Protein AF-A0A838QDH4-F1 (afdb_monomer)

Solvent-accessible surface area (backbone atoms only — not comparable to full-atom values): 19275 Å² total; per-residue (Å²): 133,55,71,63,58,57,44,44,73,76,38,68,69,62,75,77,40,74,71,54,68,68,58,51,52,54,45,56,72,71,38,94,44,65,68,52,40,51,52,55,49,64,69,32,72,40,41,47,52,67,46,62,39,37,51,45,98,87,67,48,70,75,58,53,74,69,55,48,55,51,50,52,52,46,45,46,52,46,41,44,75,75,70,44,60,46,78,75,79,45,63,50,56,69,73,54,26,60,46,47,69,69,66,57,47,60,70,53,52,41,52,52,49,54,50,43,52,50,44,68,75,68,35,60,68,58,30,50,52,44,21,37,49,61,74,43,84,62,52,71,66,58,52,41,40,26,76,77,30,70,69,49,30,53,51,54,50,50,55,51,50,57,24,61,75,59,55,58,56,69,68,60,30,48,50,41,47,36,52,53,41,50,51,56,41,48,78,61,71,49,80,90,69,58,67,67,59,48,39,53,50,48,53,33,50,34,21,67,72,37,94,86,42,91,56,66,52,53,72,68,56,34,42,55,48,45,61,50,48,52,48,22,46,50,17,40,77,33,76,41,74,67,76,50,74,68,55,50,51,51,35,48,73,60,68,50,52,70,59,61,50,47,53,50,34,47,55,41,28,77,35,42,70,57,51,23,53,26,17,29,70,62,70,71,40,88,51,56,70,65,42,49,46,34,22,79,46,66,62,36,64,67,39,36,50,42,50,52,43,9,51,51,46,31,45,76,68,75,61,50,76,91,70,90,64,78,48,70,42,104,81,79,45,82,46,75,88,84,78,75,81,128

Radius of gyration: 32.55 Å; Cα contacts (8 Å, |Δi|>4): 314; chains: 1; bounding box: 87×43×91 Å

Sequence (342 aa):
MGLFDDLQGNYPWLADLGISPAWLQSTAAQANSAAEVLAEIRGTPGYQRRFGGL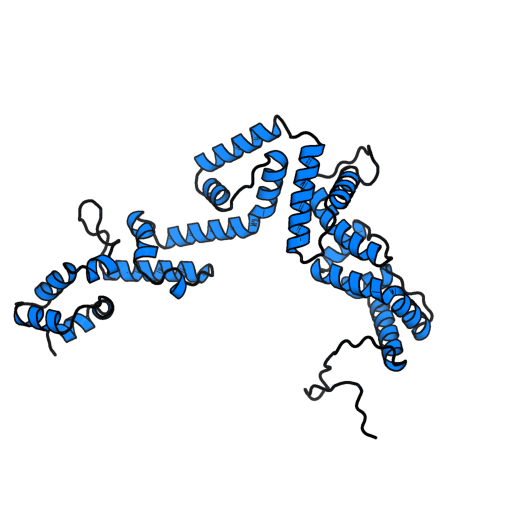KRNDGSLRMSEAQYIQTENSYRQNLRQFGYDVDKDFKTPDTLVDWFKSEVAPDEQRTRLEVLDGVKKSSQATRDIYYVYTGKELTIEELYGAKTNEVAAKRLYRQYRDSVAVPPDYQTWLTRATQVALGKVTESGADAIDPEYARSLMDQIHHGGTPGGSTRLSLIEMLSSFEFATIGAAAVNAGLGLPTKERLATIRAAGVDKAKMIDAYSQFGQNQKSFTAAVQRARGRTFDQKDFEDSQFLGDAEDTEALNSGLQYMEAAGKGQGSFRFDESQTGRFVQRGLTNR

Foldseek 3Di:
DALVVVVCVVPVCVVVLPDDPVVLVVQSVPDPHNVSSVVVVCVDPSVCQQCVLQAAPVRDGPDDPVVLVVQVVLQLVLCVVLPDPCCPPVVGVVSVSVCSRVVPGSVNSSVLSVLLVVLVVPCLVVQLLQCLQQVDGDDSVLVSCLVVPVVSVVVSVVSSVVSVVVGDDPLSSLLSLLVSLQVVCVVLVDDRDDSVVSSVLLCCLQQVNDNPHPDGDDSVRSSVVSLQVSLVVLLVVLVHHRDDPVLVVLLVVLVDDSNQSSVLSNVCSVCVVQQQVLLCVQPVDGDGPVLSCCVRRVVPPVSVVSSVSSQVSCVVVVNHDPDFDFDQPPVRDTDGPDDDDD

pLDDT: mean 76.76, std 13.5, range [35.31, 94.81]

Mean predicted aligned error: 16.05 Å

Secondary structure (DSSP, 8-state):
--HHHHHHHH-GGGGGG---HHHHHHHHHH-SSHHHHHHHHHHSHHHHHHTTTSB-TTS-BSS-HHHHHHHHHHHHHHHHHTT--HHHHS-SGGGTHHHHHTT--HHHHHHHHHHHHHHHHH-HHHHHHHHHHHS-PPPHHHHHHHHH-HHHHHHHHHHHHHHHHSPPPHHHHHHHHHHHHHHHHHHTT-----HHHHHHHHHHHHTTTSTT-S-PPPHHHHHHHHHHHHHHHHHHHTTPPPPPHHHHHHHHHTT--HHHHHHHHHHHHHHHHHHHHHHHHHHSS---HHHHHIIIII--HHHHHHHHHHHHHHHHTT--------EE-TTS-EE-TT----

Structure (mmCIF, N/CA/C/O backbone):
data_AF-A0A838QDH4-F1
#
_entry.id   AF-A0A838QDH4-F1
#
loop_
_atom_site.group_PDB
_atom_site.id
_atom_site.type_symbol
_atom_site.label_atom_id
_atom_site.label_alt_id
_atom_site.label_comp_id
_atom_site.label_asym_id
_atom_site.label_entity_id
_atom_site.label_seq_id
_atom_site.pdbx_PDB_ins_code
_atom_site.Cartn_x
_atom_site.Cartn_y
_atom_site.Cartn_z
_atom_site.occupancy
_atom_site.B_iso_or_equiv
_atom_site.auth_seq_id
_atom_site.auth_comp_id
_atom_site.auth_asym_id
_atom_site.auth_atom_id
_atom_site.pdbx_PDB_model_num
ATOM 1 N N . MET A 1 1 ? 10.023 -15.371 -53.618 1.00 52.56 1 MET A N 1
ATOM 2 C CA . MET A 1 1 ? 9.984 -14.586 -52.369 1.00 52.56 1 MET A CA 1
ATOM 3 C C . MET A 1 1 ? 10.942 -13.434 -52.541 1.00 52.56 1 MET A C 1
ATOM 5 O O . MET A 1 1 ? 12.063 -13.677 -52.976 1.00 52.56 1 MET A O 1
ATOM 9 N N . GLY A 1 2 ? 10.479 -12.202 -52.338 1.00 71.19 2 GLY A N 1
ATOM 10 C CA . GLY A 1 2 ? 11.358 -11.036 -52.416 1.00 71.19 2 GLY A CA 1
ATOM 11 C C . GLY A 1 2 ? 12.312 -10.992 -51.220 1.00 71.19 2 GLY A C 1
ATOM 12 O O . GLY A 1 2 ? 12.007 -11.548 -50.169 1.00 71.19 2 GLY A O 1
ATOM 13 N N . LEU A 1 3 ? 13.439 -10.288 -51.365 1.00 71.25 3 LEU A N 1
ATOM 14 C CA . LEU A 1 3 ? 14.398 -10.001 -50.281 1.00 71.25 3 LEU A CA 1
ATOM 15 C C . LEU A 1 3 ? 13.720 -9.467 -49.006 1.00 71.25 3 LEU A C 1
ATOM 17 O O . LEU A 1 3 ? 14.183 -9.718 -47.899 1.00 71.25 3 LEU A O 1
ATOM 21 N N . PHE A 1 4 ? 12.608 -8.746 -49.159 1.00 68.56 4 PHE A N 1
ATOM 22 C CA . PHE A 1 4 ? 11.849 -8.209 -48.037 1.00 68.56 4 PHE A CA 1
ATOM 23 C C . PHE A 1 4 ? 10.976 -9.245 -47.316 1.00 68.56 4 PHE A C 1
ATOM 25 O O . PHE A 1 4 ? 10.916 -9.212 -46.090 1.00 68.56 4 PHE A O 1
ATOM 32 N N . ASP A 1 5 ? 10.351 -10.179 -48.039 1.00 72.31 5 ASP A N 1
ATOM 33 C CA . ASP A 1 5 ? 9.527 -11.231 -47.422 1.00 72.31 5 ASP A CA 1
ATOM 34 C C . ASP A 1 5 ? 10.389 -12.125 -46.515 1.00 72.31 5 ASP A C 1
ATOM 36 O O . ASP A 1 5 ? 9.983 -12.497 -45.415 1.00 72.31 5 ASP A O 1
ATOM 40 N N . ASP A 1 6 ? 11.618 -12.413 -46.958 1.00 75.94 6 ASP A N 1
ATOM 41 C CA . ASP A 1 6 ? 12.609 -13.177 -46.194 1.00 75.94 6 ASP A CA 1
ATOM 42 C C . ASP A 1 6 ? 13.096 -12.401 -44.953 1.00 75.94 6 ASP A C 1
ATOM 44 O O . ASP A 1 6 ? 13.222 -12.950 -43.856 1.00 75.94 6 ASP A O 1
ATOM 48 N N . LEU A 1 7 ? 13.282 -11.081 -45.070 1.00 77.56 7 LEU A N 1
ATOM 49 C CA . LEU A 1 7 ? 13.608 -10.226 -43.926 1.00 77.56 7 LEU A CA 1
ATOM 50 C C . LEU A 1 7 ? 12.465 -10.145 -42.907 1.00 77.56 7 LEU A C 1
ATOM 52 O O . LEU A 1 7 ? 12.729 -10.222 -41.710 1.00 77.56 7 LEU A O 1
ATOM 56 N N . GLN A 1 8 ? 11.209 -10.024 -43.340 1.00 76.38 8 GLN A N 1
ATOM 57 C CA . GLN A 1 8 ? 10.062 -10.004 -42.425 1.00 76.38 8 GLN A CA 1
ATOM 58 C C . GLN A 1 8 ? 9.868 -11.341 -41.703 1.00 76.38 8 GLN A C 1
ATOM 60 O O . GLN A 1 8 ? 9.533 -11.343 -40.519 1.00 76.38 8 GLN A O 1
ATOM 65 N N . GLY A 1 9 ? 10.126 -12.464 -42.381 1.00 78.38 9 GLY A N 1
ATOM 66 C CA . GLY A 1 9 ? 10.091 -13.789 -41.760 1.00 78.38 9 GLY A CA 1
ATOM 67 C C . GLY A 1 9 ? 11.130 -13.954 -40.646 1.00 78.38 9 GLY A C 1
ATOM 68 O O . GLY A 1 9 ? 10.829 -14.529 -39.602 1.00 78.38 9 GLY A O 1
ATOM 69 N N . ASN A 1 10 ? 12.330 -13.400 -40.837 1.00 81.62 10 ASN A N 1
ATOM 70 C CA . ASN A 1 10 ? 13.429 -13.499 -39.871 1.00 81.62 10 ASN A CA 1
ATOM 71 C C . ASN A 1 10 ? 13.405 -12.403 -38.786 1.00 81.62 10 ASN A C 1
ATOM 73 O O . ASN A 1 10 ? 13.919 -12.609 -37.685 1.00 81.62 10 ASN A O 1
ATOM 77 N N . TYR A 1 11 ? 12.789 -11.250 -39.067 1.00 85.06 11 TYR A N 1
ATOM 78 C CA . TYR A 1 11 ? 12.743 -10.085 -38.177 1.00 85.06 11 TYR A CA 1
ATOM 79 C C . TYR A 1 11 ? 11.315 -9.517 -38.055 1.00 85.06 11 TYR A C 1
ATOM 81 O O . TYR A 1 11 ? 11.012 -8.459 -38.613 1.00 85.06 11 TYR A O 1
ATOM 89 N N . PRO A 1 12 ? 10.426 -10.161 -37.271 1.00 83.12 12 PRO A N 1
ATOM 90 C CA . PRO A 1 12 ? 9.018 -9.756 -37.166 1.00 83.12 12 PRO A CA 1
ATOM 91 C C . PRO A 1 12 ? 8.799 -8.313 -36.679 1.00 83.12 12 PRO A C 1
ATOM 93 O O . PRO A 1 12 ? 7.819 -7.672 -37.045 1.00 83.12 12 PRO A O 1
ATOM 96 N N . TRP A 1 13 ? 9.741 -7.768 -35.901 1.00 85.31 13 TRP A N 1
ATOM 97 C CA . TRP A 1 13 ? 9.708 -6.390 -35.392 1.00 85.31 13 TRP A CA 1
ATOM 98 C C . TRP A 1 13 ? 9.820 -5.317 -36.484 1.00 85.31 13 TRP A C 1
ATOM 100 O O . TRP A 1 13 ? 9.570 -4.145 -36.205 1.00 85.31 13 TRP A O 1
ATOM 110 N N . LEU A 1 14 ? 10.181 -5.679 -37.722 1.00 84.88 14 LEU A N 1
ATOM 111 C CA . LEU A 1 14 ? 10.231 -4.749 -38.854 1.00 84.88 14 LEU A CA 1
ATOM 112 C C . LEU A 1 14 ? 8.873 -4.095 -39.141 1.00 84.88 14 LEU A C 1
ATOM 114 O O . LEU A 1 14 ? 8.834 -2.941 -39.570 1.00 84.88 14 LEU A O 1
ATOM 118 N N . ALA A 1 15 ? 7.772 -4.805 -38.878 1.00 81.12 15 ALA A N 1
ATOM 119 C CA . ALA A 1 15 ? 6.418 -4.292 -39.073 1.00 81.12 15 ALA A CA 1
ATOM 120 C C . ALA A 1 15 ? 6.106 -3.080 -38.173 1.00 81.12 15 ALA A C 1
ATOM 122 O O . ALA A 1 15 ? 5.350 -2.192 -38.568 1.00 81.12 15 ALA A O 1
ATOM 123 N N . ASP A 1 16 ? 6.747 -2.995 -37.004 1.00 79.44 16 ASP A N 1
ATOM 124 C CA . ASP A 1 16 ? 6.428 -2.012 -35.963 1.00 79.44 16 ASP A CA 1
ATOM 125 C C . ASP A 1 16 ? 7.221 -0.699 -36.092 1.00 79.44 16 ASP A C 1
ATOM 127 O O . ASP A 1 16 ? 7.015 0.246 -35.330 1.00 79.44 16 ASP A O 1
ATOM 131 N N . LEU A 1 17 ? 8.147 -0.610 -37.051 1.00 82.19 17 LEU A N 1
ATOM 132 C CA . LEU A 1 17 ? 9.052 0.540 -37.188 1.00 82.19 17 LEU A CA 1
ATOM 133 C C . LEU A 1 17 ? 8.437 1.727 -37.933 1.00 82.19 17 LEU A C 1
ATOM 135 O O . LEU A 1 17 ? 9.019 2.817 -37.931 1.00 82.19 17 LEU A O 1
ATOM 139 N N . GLY A 1 18 ? 7.294 1.519 -38.595 1.00 79.75 18 GLY A N 1
ATOM 140 C CA . GLY A 1 18 ? 6.641 2.536 -39.421 1.00 79.75 18 GLY A CA 1
ATOM 141 C C . GLY A 1 18 ? 7.470 2.948 -40.643 1.00 79.75 18 GLY A C 1
ATOM 142 O O . GLY A 1 18 ? 7.428 4.108 -41.050 1.00 79.75 18 GLY A O 1
ATOM 143 N N . ILE A 1 19 ? 8.261 2.027 -41.204 1.00 82.88 19 ILE A N 1
ATOM 144 C CA . ILE A 1 19 ? 9.062 2.287 -42.406 1.00 82.88 19 ILE A CA 1
ATOM 145 C C . ILE A 1 19 ? 8.139 2.363 -43.627 1.00 82.88 19 ILE A C 1
ATOM 147 O O . ILE A 1 19 ? 7.298 1.491 -43.839 1.00 82.88 19 ILE A O 1
ATOM 151 N N . SER A 1 20 ? 8.309 3.403 -44.450 1.00 82.50 20 SER A N 1
ATOM 152 C CA . SER A 1 20 ? 7.530 3.575 -45.680 1.00 82.50 20 SER A CA 1
ATOM 153 C C . SER A 1 20 ? 7.794 2.428 -46.669 1.00 82.50 20 SER A C 1
ATOM 155 O O . SER A 1 20 ? 8.961 2.185 -46.996 1.00 82.50 20 SER A O 1
ATOM 157 N N . PRO A 1 21 ? 6.748 1.781 -47.225 1.00 79.81 21 PRO A N 1
ATOM 158 C CA . PRO A 1 21 ? 6.910 0.745 -48.245 1.00 79.81 21 PRO A CA 1
ATOM 159 C C . PRO A 1 21 ? 7.710 1.218 -49.465 1.00 79.81 21 PRO A C 1
ATOM 161 O O . PRO A 1 21 ? 8.506 0.459 -50.009 1.00 79.81 21 PRO A O 1
ATOM 164 N N . ALA A 1 22 ? 7.553 2.486 -49.862 1.00 82.00 22 ALA A N 1
ATOM 165 C CA . ALA A 1 22 ? 8.266 3.064 -51.001 1.00 82.00 22 ALA A CA 1
ATOM 166 C C . ALA A 1 22 ? 9.768 3.244 -50.723 1.00 82.00 22 ALA A C 1
ATOM 168 O O . ALA A 1 22 ? 10.595 2.941 -51.582 1.00 82.00 22 ALA A O 1
ATOM 169 N N . TRP A 1 23 ? 10.129 3.689 -49.512 1.00 85.81 23 TRP A N 1
ATOM 170 C CA . TRP A 1 23 ? 11.535 3.763 -49.097 1.00 85.81 23 TRP A CA 1
ATOM 171 C C . TRP A 1 23 ? 12.156 2.369 -49.098 1.00 85.81 23 TRP A C 1
ATOM 173 O O . TRP A 1 23 ? 13.221 2.160 -49.666 1.00 85.81 23 TRP A O 1
ATOM 183 N N . LEU A 1 24 ? 11.441 1.397 -48.533 1.00 81.81 24 LEU A N 1
ATOM 184 C CA . LEU A 1 24 ? 11.946 0.044 -48.391 1.00 81.81 24 LEU A CA 1
ATOM 185 C C . LEU A 1 24 ? 12.133 -0.660 -49.744 1.00 81.81 24 LEU A C 1
ATOM 187 O O . LEU A 1 24 ? 13.139 -1.336 -49.942 1.00 81.81 24 LEU A O 1
ATOM 191 N N . GLN A 1 25 ? 11.216 -0.451 -50.694 1.00 81.56 25 GLN A N 1
ATOM 192 C CA . GLN A 1 25 ? 11.366 -0.923 -52.075 1.00 81.56 25 GLN A CA 1
ATOM 193 C C . GLN A 1 25 ? 12.574 -0.285 -52.774 1.00 81.56 25 GLN A C 1
ATOM 195 O O . GLN A 1 25 ? 13.323 -0.990 -53.446 1.00 81.56 25 GLN A O 1
ATOM 200 N N . SER A 1 26 ? 12.800 1.021 -52.585 1.00 84.44 26 SER A N 1
ATOM 201 C CA . SER A 1 26 ? 13.970 1.713 -53.141 1.00 84.44 26 SER A CA 1
ATOM 202 C C . SER A 1 26 ? 15.280 1.176 -52.562 1.00 84.44 26 SER A C 1
ATOM 204 O O . SER A 1 26 ? 16.215 0.912 -53.314 1.00 84.44 26 SER A O 1
ATOM 206 N N . THR A 1 27 ? 15.351 0.981 -51.244 1.00 85.12 27 THR A N 1
ATOM 207 C CA . THR A 1 27 ? 16.539 0.441 -50.567 1.00 85.12 27 THR A CA 1
ATOM 208 C C . THR A 1 27 ? 16.808 -1.003 -50.989 1.00 85.12 27 THR A C 1
ATOM 210 O O . THR A 1 27 ? 17.941 -1.353 -51.303 1.00 85.12 27 THR A O 1
ATOM 213 N N . ALA A 1 28 ? 15.770 -1.840 -51.081 1.00 83.31 28 ALA A N 1
ATOM 214 C CA . ALA A 1 28 ? 15.905 -3.226 -51.529 1.00 83.31 28 ALA A CA 1
ATOM 215 C C . ALA A 1 28 ? 16.328 -3.351 -53.004 1.00 83.31 28 ALA A C 1
ATOM 217 O O . ALA A 1 28 ? 17.006 -4.311 -53.352 1.00 83.31 28 ALA A O 1
ATOM 218 N N . ALA A 1 29 ? 15.953 -2.395 -53.862 1.00 83.31 29 ALA A N 1
ATOM 219 C CA . ALA A 1 29 ? 16.361 -2.373 -55.269 1.00 83.31 29 ALA A CA 1
ATOM 220 C C . ALA A 1 29 ? 17.829 -1.952 -55.475 1.00 83.31 29 ALA A C 1
ATOM 222 O O . ALA A 1 29 ? 18.409 -2.272 -56.510 1.00 83.31 29 ALA A O 1
ATOM 223 N N . GLN A 1 30 ? 18.411 -1.221 -54.518 1.00 84.56 30 GLN A N 1
ATOM 224 C CA . GLN A 1 30 ? 19.791 -0.720 -54.579 1.00 84.56 30 GLN A CA 1
ATOM 225 C C . GLN A 1 30 ? 20.782 -1.593 -53.797 1.00 84.56 30 GLN A C 1
ATOM 227 O O . GLN A 1 30 ? 21.978 -1.549 -54.071 1.00 84.56 30 GLN A O 1
ATOM 232 N N . ALA A 1 31 ? 20.298 -2.384 -52.839 1.00 84.69 31 ALA A N 1
ATOM 233 C CA . ALA A 1 31 ? 21.121 -3.243 -52.002 1.00 84.69 31 ALA A CA 1
ATOM 234 C C . ALA A 1 31 ? 21.525 -4.548 -52.706 1.00 84.69 31 ALA A C 1
ATOM 236 O O . ALA A 1 31 ? 20.734 -5.186 -53.400 1.00 84.69 31 ALA A O 1
ATOM 237 N N . ASN A 1 32 ? 22.746 -5.005 -52.438 1.00 84.25 32 ASN A N 1
ATOM 238 C CA . ASN A 1 32 ? 23.305 -6.242 -52.985 1.00 84.25 32 ASN A CA 1
ATOM 239 C C . ASN A 1 32 ? 22.967 -7.475 -52.133 1.00 84.25 32 ASN A C 1
ATOM 241 O O . ASN A 1 32 ? 23.212 -8.609 -52.545 1.00 84.25 32 ASN A O 1
ATOM 245 N N . SER A 1 33 ? 22.448 -7.277 -50.917 1.00 84.38 33 SER A N 1
ATOM 246 C CA . SER A 1 33 ? 22.107 -8.363 -49.995 1.00 84.38 33 SER A CA 1
ATOM 247 C C . SER A 1 33 ? 21.059 -7.955 -48.959 1.00 84.38 33 SER A C 1
ATOM 249 O O . SER A 1 33 ? 20.895 -6.776 -48.642 1.00 84.38 33 SER A O 1
ATOM 251 N N . ALA A 1 34 ? 20.405 -8.948 -48.348 1.00 80.94 34 ALA A N 1
ATOM 252 C CA . ALA A 1 34 ? 19.501 -8.742 -47.213 1.00 80.94 34 ALA A CA 1
ATOM 253 C C . ALA A 1 34 ? 20.203 -8.067 -46.018 1.00 80.94 34 ALA A C 1
ATOM 255 O O . ALA A 1 34 ? 19.594 -7.277 -45.300 1.00 80.94 34 ALA A O 1
ATOM 256 N N . ALA A 1 35 ? 21.496 -8.350 -45.823 1.00 83.75 35 ALA A N 1
ATOM 257 C CA . ALA A 1 35 ? 22.296 -7.762 -44.752 1.00 83.75 35 ALA A CA 1
ATOM 258 C C . ALA A 1 35 ? 22.511 -6.252 -44.943 1.00 83.75 35 ALA A C 1
ATOM 260 O O . ALA A 1 35 ? 22.506 -5.511 -43.962 1.00 83.75 35 ALA A O 1
ATOM 261 N N . GLU A 1 36 ? 22.655 -5.796 -46.189 1.00 86.12 36 GLU A N 1
ATOM 262 C CA . GLU A 1 36 ? 22.796 -4.377 -46.530 1.00 86.12 36 GLU A CA 1
ATOM 263 C C . GLU A 1 36 ? 21.479 -3.623 -46.298 1.00 86.12 36 GLU A C 1
ATOM 265 O O . GLU A 1 36 ? 21.468 -2.602 -45.615 1.00 86.12 36 GLU A O 1
ATOM 270 N N . VAL A 1 37 ? 20.343 -4.196 -46.717 1.00 86.12 37 VAL A N 1
ATOM 271 C CA . VAL A 1 37 ? 19.011 -3.644 -46.396 1.00 86.12 37 VAL A CA 1
ATOM 272 C C . VAL A 1 37 ? 18.796 -3.557 -44.881 1.00 86.12 37 VAL A C 1
ATOM 274 O O . VAL A 1 37 ? 18.311 -2.547 -44.372 1.00 86.12 37 VAL A O 1
ATOM 277 N N . LEU A 1 38 ? 19.175 -4.598 -44.135 1.00 86.38 38 LEU A N 1
ATOM 278 C CA . LEU A 1 38 ? 19.051 -4.615 -42.678 1.00 86.38 38 LEU A CA 1
ATOM 279 C C . LEU A 1 38 ? 19.963 -3.575 -42.005 1.00 86.38 38 LEU A C 1
ATOM 281 O O . LEU A 1 38 ? 19.566 -2.969 -41.009 1.00 86.38 38 LEU A O 1
ATOM 285 N N . ALA A 1 39 ? 21.166 -3.342 -42.537 1.00 86.88 39 ALA A N 1
ATOM 286 C CA . ALA A 1 39 ? 22.067 -2.299 -42.052 1.00 86.88 39 ALA A CA 1
ATOM 287 C C . ALA A 1 39 ? 21.462 -0.897 -42.236 1.00 86.88 39 ALA A C 1
ATOM 289 O O . ALA A 1 39 ? 21.466 -0.111 -41.286 1.00 86.88 39 ALA A O 1
ATOM 290 N N . GLU A 1 40 ? 20.856 -0.625 -43.394 1.00 88.81 40 GLU A N 1
ATOM 291 C CA . GLU A 1 40 ? 20.132 0.626 -43.657 1.00 88.81 40 GLU A CA 1
ATOM 292 C C . GLU A 1 40 ? 18.942 0.805 -42.705 1.00 88.81 40 GLU A C 1
ATOM 294 O O . GLU A 1 40 ? 18.761 1.866 -42.102 1.00 88.81 40 GLU A O 1
ATOM 299 N N . ILE A 1 41 ? 18.165 -0.259 -42.468 1.00 89.19 41 ILE A N 1
ATOM 300 C CA . ILE A 1 41 ? 17.051 -0.240 -41.508 1.00 89.19 41 ILE A CA 1
ATOM 301 C C . ILE A 1 41 ? 17.539 0.109 -40.095 1.00 89.19 41 ILE A C 1
ATOM 303 O O . ILE A 1 41 ? 16.911 0.923 -39.412 1.00 89.19 41 ILE A O 1
ATOM 307 N N . ARG A 1 42 ? 18.676 -0.446 -39.661 1.00 90.00 42 ARG A N 1
ATOM 308 C CA . ARG A 1 42 ? 19.295 -0.148 -38.355 1.00 90.00 42 ARG A CA 1
ATOM 309 C C . ARG A 1 42 ? 19.769 1.303 -38.224 1.00 90.00 42 ARG A C 1
ATOM 311 O O . ARG A 1 42 ? 19.937 1.792 -37.104 1.00 90.00 42 ARG A O 1
ATOM 318 N N . GLY A 1 43 ? 19.963 1.996 -39.345 1.00 86.81 43 GLY A N 1
ATOM 319 C CA . GLY A 1 43 ? 20.247 3.429 -39.401 1.00 86.81 43 GLY A CA 1
ATOM 320 C C . GLY A 1 43 ? 19.015 4.319 -39.208 1.00 86.81 43 GLY A C 1
ATOM 321 O O . GLY A 1 43 ? 19.157 5.504 -38.910 1.00 86.81 43 GLY A O 1
ATOM 322 N N . THR A 1 44 ? 17.802 3.774 -39.334 1.00 89.38 44 THR A N 1
ATOM 323 C CA . THR A 1 44 ? 16.573 4.578 -39.304 1.00 89.38 44 THR A CA 1
ATOM 324 C C . THR A 1 44 ? 16.217 5.089 -37.898 1.00 89.38 44 THR A C 1
ATOM 326 O O . THR A 1 44 ? 16.445 4.400 -36.896 1.00 89.38 44 THR A O 1
ATOM 329 N N . PRO A 1 45 ? 15.542 6.252 -37.787 1.00 86.75 45 PRO A N 1
ATOM 330 C CA . PRO A 1 45 ? 14.989 6.723 -36.513 1.00 86.75 45 PRO A CA 1
ATOM 331 C C . PRO A 1 45 ? 13.965 5.755 -35.898 1.00 86.75 45 PRO A C 1
ATOM 333 O O . PRO A 1 45 ? 13.829 5.677 -34.678 1.00 86.75 45 PRO A O 1
ATOM 336 N N . GLY A 1 46 ? 13.235 4.999 -36.728 1.00 85.62 46 GLY A N 1
ATOM 337 C CA . GLY A 1 46 ? 12.304 3.964 -36.269 1.00 85.62 46 GLY A CA 1
ATOM 338 C C . GLY A 1 46 ? 13.015 2.874 -35.469 1.00 85.62 46 GLY A C 1
ATOM 339 O O . GLY A 1 46 ? 12.603 2.565 -34.351 1.00 85.62 46 GLY A O 1
ATOM 340 N N . TYR A 1 47 ? 14.131 2.362 -35.993 1.00 89.38 47 TYR A N 1
ATOM 341 C CA . TYR A 1 47 ? 14.949 1.366 -35.304 1.00 89.38 47 TYR A CA 1
ATOM 342 C C . TYR A 1 47 ? 15.522 1.894 -33.985 1.00 89.38 47 TYR A C 1
ATOM 344 O O . TYR A 1 47 ? 15.439 1.223 -32.956 1.00 89.38 47 TYR A O 1
ATOM 352 N N . GLN A 1 48 ? 16.053 3.121 -33.990 1.00 87.50 48 GLN A N 1
ATOM 353 C CA . GLN A 1 48 ? 16.620 3.737 -32.787 1.00 87.50 48 GLN A CA 1
ATOM 354 C C . GLN A 1 48 ? 15.583 3.900 -31.668 1.00 87.50 48 GLN A C 1
ATOM 356 O O . GLN A 1 48 ? 15.917 3.684 -30.507 1.00 87.50 48 GLN A O 1
ATOM 361 N N . ARG A 1 49 ? 14.323 4.206 -32.010 1.00 85.19 49 ARG A N 1
ATOM 362 C CA . ARG A 1 49 ? 13.213 4.224 -31.042 1.00 85.19 49 ARG A CA 1
ATOM 363 C C . ARG A 1 49 ? 12.869 2.822 -30.529 1.00 85.19 49 ARG A C 1
ATOM 365 O O . ARG A 1 49 ? 12.705 2.632 -29.331 1.00 85.19 49 ARG A O 1
ATOM 372 N N . ARG A 1 50 ? 12.799 1.813 -31.405 1.00 86.25 50 ARG A N 1
ATOM 373 C CA . ARG A 1 50 ? 12.451 0.432 -31.009 1.00 86.25 50 ARG A CA 1
ATOM 374 C C . ARG A 1 50 ? 13.491 -0.209 -30.087 1.00 86.25 50 ARG A C 1
ATOM 376 O O . ARG A 1 50 ? 13.119 -0.978 -29.201 1.00 86.25 50 ARG A O 1
ATOM 383 N N . PHE A 1 51 ? 14.766 0.091 -30.321 1.00 90.25 51 PHE A N 1
ATOM 384 C CA . PHE A 1 51 ? 15.917 -0.535 -29.668 1.00 90.25 51 PHE A CA 1
ATOM 385 C C . PHE A 1 51 ? 16.787 0.477 -28.906 1.00 90.25 51 PHE A C 1
ATOM 387 O O . PHE A 1 51 ? 18.003 0.306 -28.800 1.00 90.25 51 PHE A O 1
ATOM 394 N N . GLY A 1 52 ? 16.186 1.530 -28.342 1.00 87.81 52 GLY A N 1
ATOM 395 C CA . GLY A 1 52 ? 16.913 2.616 -27.669 1.00 87.81 52 GLY A CA 1
ATOM 396 C C . GLY A 1 52 ? 17.798 2.173 -26.492 1.00 87.81 52 GLY A C 1
ATOM 397 O O . GLY A 1 52 ? 18.765 2.854 -26.152 1.00 87.81 52 GLY A O 1
ATOM 398 N N . GLY A 1 53 ? 17.520 1.009 -25.891 1.00 86.31 53 GLY A N 1
ATOM 399 C CA . GLY A 1 53 ? 18.333 0.413 -24.821 1.00 86.31 53 GLY A CA 1
ATOM 400 C C . GLY A 1 53 ? 19.454 -0.523 -25.297 1.00 86.31 53 GLY A C 1
ATOM 401 O O . GLY A 1 53 ? 20.235 -1.005 -24.476 1.00 86.31 53 GLY A O 1
ATOM 402 N N . LEU A 1 54 ? 19.563 -0.800 -26.601 1.00 89.88 54 LEU A N 1
ATOM 403 C CA . LEU A 1 54 ? 20.449 -1.839 -27.137 1.00 89.88 54 LEU A CA 1
ATOM 404 C C . LEU A 1 54 ? 21.935 -1.449 -27.114 1.00 89.88 54 LEU A C 1
ATOM 406 O O . LEU A 1 54 ? 22.786 -2.314 -26.920 1.00 89.88 54 LEU A O 1
ATOM 410 N N . LYS A 1 55 ? 22.263 -0.164 -27.300 1.00 88.81 55 LYS A N 1
ATOM 411 C CA . LYS A 1 55 ? 23.650 0.335 -27.391 1.00 88.81 55 LYS A CA 1
ATOM 412 C C . LYS A 1 55 ? 24.121 1.000 -26.105 1.00 88.81 55 LYS A C 1
ATOM 414 O O . LYS A 1 55 ? 23.421 1.857 -25.561 1.00 88.81 55 LYS A O 1
ATOM 419 N N . ARG A 1 56 ? 25.313 0.635 -25.635 1.00 86.38 56 ARG A N 1
ATOM 420 C CA . ARG A 1 56 ? 26.018 1.305 -24.535 1.00 86.38 56 ARG A CA 1
ATOM 421 C C . ARG A 1 56 ? 26.474 2.706 -24.935 1.00 86.38 56 ARG A C 1
ATOM 423 O O . ARG A 1 56 ? 26.457 3.072 -26.108 1.00 86.38 56 ARG A O 1
ATOM 430 N N . ASN A 1 57 ? 26.905 3.479 -23.939 1.00 84.31 57 ASN A N 1
ATOM 431 C CA . ASN A 1 57 ? 27.416 4.838 -24.142 1.00 84.31 57 ASN A CA 1
ATOM 432 C C . ASN A 1 57 ? 28.682 4.867 -25.018 1.00 84.31 57 ASN A C 1
ATOM 434 O O . ASN A 1 57 ? 28.940 5.867 -25.674 1.00 84.31 57 ASN A O 1
ATOM 438 N N . ASP A 1 58 ? 29.443 3.770 -25.050 1.00 85.12 58 ASP A N 1
ATOM 439 C CA . ASP A 1 58 ? 30.620 3.583 -25.908 1.00 85.12 58 ASP A CA 1
ATOM 440 C C . ASP A 1 58 ? 30.273 3.106 -27.335 1.00 85.12 58 ASP A C 1
ATOM 442 O O . ASP A 1 58 ? 31.162 2.866 -28.147 1.00 85.12 58 ASP A O 1
ATOM 446 N N . GLY A 1 59 ? 28.983 2.951 -27.655 1.00 82.94 59 GLY A N 1
ATOM 447 C CA . GLY A 1 59 ? 28.501 2.467 -28.948 1.00 82.94 59 GLY A CA 1
ATOM 448 C C . GLY A 1 59 ? 28.481 0.942 -29.103 1.00 82.94 59 GLY A C 1
ATOM 449 O O . GLY A 1 59 ? 27.927 0.456 -30.093 1.00 82.94 59 GLY A O 1
ATOM 450 N N . SER A 1 60 ? 29.008 0.180 -28.137 1.00 87.94 60 SER A N 1
ATOM 451 C CA . SER A 1 60 ? 28.949 -1.286 -28.144 1.00 87.94 60 SER A CA 1
ATOM 452 C C . SER A 1 60 ? 27.521 -1.798 -27.929 1.00 87.94 60 SER A C 1
ATOM 454 O O . SER A 1 60 ? 26.683 -1.148 -27.300 1.00 87.94 60 SER A O 1
ATOM 456 N N . LEU A 1 61 ? 27.217 -2.991 -28.445 1.00 89.00 61 LEU A N 1
ATOM 457 C CA . LEU A 1 61 ? 25.922 -3.634 -28.216 1.00 89.00 61 LEU A CA 1
ATOM 458 C C . LEU A 1 61 ? 25.889 -4.287 -26.827 1.00 89.00 61 LEU A C 1
ATOM 460 O O . LEU A 1 61 ? 26.800 -5.029 -26.456 1.00 89.00 61 LEU A O 1
A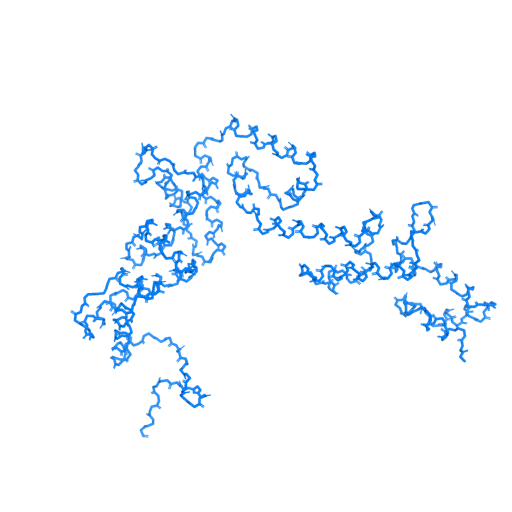TOM 464 N N . ARG A 1 62 ? 24.818 -4.042 -26.062 1.00 87.12 62 ARG A N 1
ATOM 465 C CA . ARG A 1 62 ? 24.536 -4.755 -24.805 1.00 87.12 62 ARG A CA 1
ATOM 466 C C . ARG A 1 62 ? 24.166 -6.209 -25.051 1.00 87.12 62 ARG A C 1
ATOM 468 O O . ARG A 1 62 ? 24.548 -7.076 -24.277 1.00 87.12 62 ARG A O 1
ATOM 475 N N . MET A 1 63 ? 23.401 -6.438 -26.112 1.00 91.06 63 MET A N 1
ATOM 476 C CA . MET A 1 63 ? 22.802 -7.720 -26.463 1.00 91.06 63 MET A CA 1
ATOM 477 C C . MET A 1 63 ? 22.384 -7.719 -27.939 1.00 91.06 63 MET A C 1
ATOM 479 O O . MET A 1 63 ? 22.462 -6.690 -28.613 1.00 91.06 63 MET A O 1
ATOM 483 N N . SER A 1 64 ? 21.938 -8.869 -28.438 1.00 91.44 64 SER A N 1
ATOM 484 C CA . SER A 1 64 ? 21.291 -8.980 -29.751 1.00 91.44 64 SER A CA 1
ATOM 485 C C . SER A 1 64 ? 19.851 -8.450 -29.734 1.00 91.44 64 SER A C 1
ATOM 487 O O . SER A 1 64 ? 19.218 -8.363 -28.683 1.00 91.44 64 SER A O 1
ATOM 489 N N . GLU A 1 65 ? 19.299 -8.141 -30.911 1.00 90.75 65 GLU A N 1
ATOM 490 C CA . GLU A 1 65 ? 17.896 -7.713 -31.075 1.00 90.75 65 GLU A CA 1
ATOM 491 C C . GLU A 1 65 ? 16.910 -8.757 -30.521 1.00 90.75 65 GLU A C 1
ATOM 493 O O . GLU A 1 65 ? 15.948 -8.408 -29.840 1.00 90.75 65 GLU A O 1
ATOM 498 N N . ALA A 1 66 ? 17.180 -10.048 -30.749 1.00 88.62 66 ALA A N 1
ATOM 499 C CA . ALA A 1 66 ? 16.355 -11.139 -30.233 1.00 88.62 66 ALA A CA 1
ATOM 500 C C . ALA A 1 66 ? 16.367 -11.188 -28.696 1.00 88.62 66 ALA A C 1
ATOM 502 O O . ALA A 1 66 ? 15.311 -11.284 -28.071 1.00 88.62 66 ALA A O 1
ATOM 503 N N . GLN A 1 67 ? 17.547 -11.056 -28.080 1.00 89.94 67 GLN A N 1
ATOM 504 C CA . GLN A 1 67 ? 17.682 -10.987 -26.620 1.00 89.94 67 GLN A CA 1
ATOM 505 C C . GLN A 1 67 ? 17.002 -9.744 -26.038 1.00 89.94 67 GLN A C 1
ATOM 507 O O . GLN A 1 67 ? 16.408 -9.823 -24.965 1.00 89.94 67 GLN A O 1
ATOM 512 N N . TYR A 1 68 ? 17.041 -8.615 -26.748 1.00 90.25 68 TYR A N 1
ATOM 513 C CA . TYR A 1 68 ? 16.355 -7.393 -26.336 1.00 90.25 68 TYR A CA 1
ATOM 514 C C . TYR A 1 68 ? 14.842 -7.597 -26.255 1.00 90.25 68 TYR A C 1
ATOM 516 O O . TYR A 1 68 ? 14.239 -7.311 -25.224 1.00 90.25 68 TYR A O 1
ATOM 524 N N . ILE A 1 69 ? 14.241 -8.171 -27.302 1.00 89.50 69 ILE A N 1
ATOM 525 C CA . ILE A 1 69 ? 12.802 -8.471 -27.345 1.00 89.50 69 ILE A CA 1
ATOM 526 C C . ILE A 1 69 ? 12.417 -9.473 -26.250 1.00 89.50 69 ILE A C 1
ATOM 528 O O . ILE A 1 69 ? 11.410 -9.289 -25.571 1.00 89.50 69 ILE A O 1
ATOM 532 N N . GLN A 1 70 ? 13.224 -10.517 -26.040 1.00 90.12 70 GLN A N 1
ATOM 533 C CA . GLN A 1 70 ? 12.985 -11.486 -24.965 1.00 90.12 70 GLN A CA 1
ATOM 534 C C . GLN A 1 70 ? 13.034 -10.830 -23.582 1.00 90.12 70 GLN A C 1
ATOM 536 O O . GLN A 1 70 ? 12.137 -11.042 -22.772 1.00 90.12 70 GLN A O 1
ATOM 541 N N . THR A 1 71 ? 14.042 -9.994 -23.327 1.00 89.31 71 THR A N 1
ATOM 542 C CA . THR A 1 71 ? 14.197 -9.269 -22.057 1.00 89.31 71 THR A CA 1
ATOM 543 C C . THR A 1 71 ? 13.028 -8.313 -21.824 1.00 89.31 71 THR A C 1
ATOM 545 O O . THR A 1 71 ? 12.480 -8.260 -20.726 1.00 89.31 71 THR A O 1
ATOM 548 N N . GLU A 1 72 ? 12.593 -7.607 -22.870 1.00 88.56 72 GLU A N 1
ATOM 549 C CA . GLU A 1 72 ? 11.420 -6.736 -22.826 1.00 88.56 72 GLU A CA 1
ATOM 550 C C . GLU A 1 72 ? 10.158 -7.522 -22.449 1.00 88.56 72 GLU A C 1
ATOM 552 O O . GLU A 1 72 ? 9.417 -7.120 -21.551 1.00 88.56 72 GLU A O 1
ATOM 557 N N . ASN A 1 73 ? 9.936 -8.676 -23.084 1.00 89.81 73 ASN A N 1
ATOM 558 C CA . ASN A 1 73 ? 8.806 -9.548 -22.773 1.00 89.81 73 ASN A CA 1
ATOM 559 C C . ASN A 1 73 ? 8.844 -10.037 -21.320 1.00 89.81 73 ASN A C 1
ATOM 561 O O . ASN A 1 73 ? 7.804 -10.033 -20.660 1.00 89.81 73 ASN A O 1
ATOM 565 N N . SER A 1 74 ? 10.023 -10.383 -20.796 1.00 90.44 74 SER A N 1
ATOM 566 C CA . SER A 1 74 ? 10.188 -10.760 -19.389 1.00 90.44 74 SER A CA 1
ATOM 567 C C . SER A 1 74 ? 9.854 -9.607 -18.442 1.00 90.44 74 SER A C 1
ATOM 569 O O . SER A 1 74 ? 9.120 -9.806 -17.476 1.00 90.44 74 SER A O 1
ATOM 571 N N . TYR A 1 75 ? 10.300 -8.379 -18.735 1.00 86.88 75 TYR A N 1
ATOM 572 C CA . TYR A 1 75 ? 9.934 -7.211 -17.926 1.00 86.88 75 TYR A CA 1
ATOM 573 C C . TYR A 1 75 ? 8.433 -6.960 -17.902 1.00 86.88 75 TYR A C 1
ATOM 575 O O . TYR A 1 75 ? 7.854 -6.704 -16.846 1.00 86.88 75 TYR A O 1
ATOM 583 N N . ARG A 1 76 ? 7.798 -7.049 -19.071 1.00 89.00 76 ARG A N 1
ATOM 584 C CA . ARG A 1 76 ? 6.350 -6.915 -19.229 1.00 89.00 76 ARG A CA 1
ATOM 585 C C . ARG A 1 76 ? 5.612 -8.004 -18.454 1.00 89.00 76 ARG A C 1
ATOM 587 O O . ARG A 1 76 ? 4.634 -7.715 -17.775 1.00 89.00 76 ARG A O 1
ATOM 594 N N . GLN A 1 77 ? 6.080 -9.247 -18.517 1.00 90.25 77 GLN A N 1
ATOM 595 C CA . GLN A 1 77 ? 5.482 -10.349 -17.770 1.00 90.25 77 GLN A CA 1
ATOM 596 C C . GLN A 1 77 ? 5.585 -10.128 -16.258 1.00 90.25 77 GLN A C 1
ATOM 598 O O . GLN A 1 77 ? 4.578 -10.282 -15.568 1.00 90.25 77 GLN A O 1
ATOM 603 N N . ASN A 1 78 ? 6.752 -9.710 -15.761 1.00 85.06 78 ASN A N 1
ATOM 604 C CA . ASN A 1 78 ? 6.935 -9.361 -14.354 1.00 85.06 78 ASN A CA 1
ATOM 605 C C . ASN A 1 78 ? 5.949 -8.262 -13.943 1.00 85.06 78 ASN A C 1
ATOM 607 O O . ASN A 1 78 ? 5.177 -8.447 -13.013 1.00 85.06 78 ASN A O 1
ATOM 611 N N . LEU A 1 79 ? 5.887 -7.152 -14.680 1.00 84.44 79 LEU A N 1
ATOM 612 C CA . LEU A 1 79 ? 4.951 -6.062 -14.388 1.00 84.44 79 LEU A CA 1
ATOM 613 C C . LEU A 1 79 ? 3.486 -6.526 -14.338 1.00 84.44 79 LEU A C 1
ATOM 615 O O . LEU A 1 79 ? 2.772 -6.178 -13.399 1.00 84.44 79 LEU A O 1
ATOM 619 N N . ARG A 1 80 ? 3.045 -7.367 -15.285 1.00 88.94 80 ARG A N 1
ATOM 620 C CA . ARG A 1 80 ? 1.684 -7.935 -15.262 1.00 88.94 80 ARG A CA 1
ATOM 621 C C . ARG A 1 80 ? 1.428 -8.773 -14.008 1.00 88.94 80 ARG A C 1
ATOM 623 O O . ARG A 1 80 ? 0.346 -8.682 -13.438 1.00 88.94 80 ARG A O 1
ATOM 630 N N . GLN A 1 81 ? 2.409 -9.554 -13.548 1.00 86.44 81 GLN A N 1
ATOM 631 C CA . GLN A 1 81 ? 2.278 -10.351 -12.318 1.00 86.44 81 GLN A CA 1
ATOM 632 C C . GLN A 1 81 ? 2.061 -9.483 -11.070 1.00 86.44 81 GLN A C 1
ATOM 634 O O . GLN A 1 81 ? 1.368 -9.908 -10.151 1.00 86.44 81 GLN A O 1
ATOM 639 N N . PHE A 1 82 ? 2.595 -8.259 -11.057 1.00 80.19 82 PHE A N 1
ATOM 640 C CA . PHE A 1 82 ? 2.400 -7.288 -9.974 1.00 80.19 82 PHE A CA 1
ATOM 641 C C . PHE A 1 82 ? 1.225 -6.324 -10.218 1.00 80.19 82 PHE A C 1
ATOM 643 O O . PHE A 1 82 ? 1.113 -5.308 -9.534 1.00 80.19 82 PHE A O 1
ATOM 650 N N . GLY A 1 83 ? 0.336 -6.640 -11.168 1.00 81.12 83 GLY A N 1
ATOM 651 C CA . GLY A 1 83 ? -0.924 -5.924 -11.382 1.00 81.12 83 GLY A CA 1
ATOM 652 C C . GLY A 1 83 ? -0.821 -4.634 -12.197 1.00 81.12 83 GLY A C 1
ATOM 653 O O . GLY A 1 83 ? -1.771 -3.857 -12.208 1.00 81.12 83 GLY A O 1
ATOM 654 N N . TYR A 1 84 ? 0.302 -4.388 -12.876 1.00 82.25 84 TYR A N 1
ATOM 655 C CA . TYR A 1 84 ? 0.440 -3.236 -13.769 1.00 82.25 84 TYR A CA 1
ATOM 656 C C . TYR A 1 84 ? -0.251 -3.487 -15.116 1.00 82.25 84 TYR A C 1
ATOM 658 O O . TYR A 1 84 ? -0.122 -4.568 -15.701 1.00 82.25 84 TYR A O 1
ATOM 666 N N . ASP A 1 85 ? -0.919 -2.461 -15.649 1.00 80.94 85 ASP A N 1
ATOM 667 C CA . ASP A 1 85 ? -1.467 -2.481 -17.007 1.00 80.94 85 ASP A CA 1
ATOM 668 C C . ASP A 1 85 ? -0.361 -2.141 -18.011 1.00 80.94 85 ASP A C 1
ATOM 670 O O . ASP A 1 85 ? -0.094 -0.992 -18.360 1.00 80.94 85 ASP A O 1
ATOM 674 N N . VAL A 1 86 ? 0.329 -3.180 -18.462 1.00 82.38 86 VAL A N 1
ATOM 675 C CA . VAL A 1 86 ? 1.499 -3.050 -19.334 1.00 82.38 86 VAL A CA 1
ATOM 676 C C . VAL A 1 86 ? 1.165 -2.496 -20.717 1.00 82.38 86 VAL A C 1
ATOM 678 O O . VAL A 1 86 ? 2.011 -1.844 -21.336 1.00 82.38 86 VAL A O 1
ATOM 681 N N . ASP A 1 87 ? -0.052 -2.729 -21.199 1.00 78.88 87 ASP A N 1
ATOM 682 C CA . ASP A 1 87 ? -0.457 -2.322 -22.544 1.00 78.88 87 ASP A CA 1
ATOM 683 C C . ASP A 1 87 ? -0.887 -0.846 -22.572 1.00 78.88 87 ASP A C 1
ATOM 685 O O . ASP A 1 87 ? -0.855 -0.204 -23.628 1.00 78.88 87 ASP A O 1
ATOM 689 N N . LYS A 1 88 ? -1.211 -0.287 -21.400 1.00 76.25 88 LYS A N 1
ATOM 690 C CA . LYS A 1 88 ? -1.474 1.135 -21.182 1.00 76.25 88 LYS A CA 1
ATOM 691 C C . LYS A 1 88 ? -0.233 1.907 -20.728 1.00 76.25 88 LYS A C 1
ATOM 693 O O . LYS A 1 88 ? 0.137 2.886 -21.373 1.00 76.25 88 LYS A O 1
ATOM 698 N N . ASP A 1 89 ? 0.415 1.463 -19.654 1.00 70.00 89 ASP A N 1
ATOM 699 C CA . ASP A 1 89 ? 1.430 2.244 -18.933 1.00 70.00 89 ASP A CA 1
ATOM 700 C C . ASP A 1 89 ? 2.849 2.030 -19.481 1.00 70.00 89 ASP A C 1
ATOM 702 O O . ASP A 1 89 ? 3.722 2.879 -19.315 1.00 70.00 89 ASP A O 1
ATOM 706 N N . PHE A 1 90 ? 3.078 0.916 -20.186 1.00 74.25 90 PHE A N 1
ATOM 707 C CA . PHE A 1 90 ? 4.395 0.532 -20.707 1.00 74.25 90 PHE A CA 1
ATOM 708 C C . PHE A 1 90 ? 4.368 0.246 -22.211 1.00 74.25 90 PHE A C 1
ATOM 710 O O . PHE A 1 90 ? 5.211 -0.479 -22.739 1.00 74.25 90 PHE A O 1
ATOM 717 N N . LYS A 1 91 ? 3.382 0.784 -22.937 1.00 66.69 91 LYS A N 1
ATOM 718 C CA . LYS A 1 91 ? 3.134 0.457 -24.350 1.00 66.69 91 LYS A CA 1
ATOM 719 C C . LYS A 1 91 ? 4.349 0.683 -25.256 1.00 66.69 91 LYS A C 1
ATOM 721 O O . LYS A 1 91 ? 4.544 -0.061 -26.213 1.00 66.69 91 LYS A O 1
ATOM 726 N N . THR A 1 92 ? 5.163 1.698 -24.971 1.00 62.84 92 THR A N 1
ATOM 727 C CA . THR A 1 92 ? 6.333 2.040 -25.786 1.00 62.84 92 THR A CA 1
ATOM 728 C C . THR A 1 92 ? 7.620 1.448 -25.205 1.00 62.84 92 THR A C 1
ATOM 730 O O . THR A 1 92 ? 7.788 1.441 -23.983 1.00 62.84 92 THR A O 1
ATOM 733 N N . PRO A 1 93 ? 8.567 1.001 -26.053 1.00 60.19 93 PRO A N 1
ATOM 734 C CA . PRO A 1 93 ? 9.881 0.530 -25.609 1.00 60.19 93 PRO A CA 1
ATOM 735 C C . PRO A 1 93 ? 10.612 1.539 -24.714 1.00 60.19 93 PRO A C 1
ATOM 737 O O . PRO A 1 93 ? 11.253 1.136 -23.748 1.00 60.19 93 PRO A O 1
ATOM 740 N N . ASP A 1 94 ? 10.442 2.841 -24.974 1.00 65.44 94 ASP A N 1
ATOM 741 C CA . ASP A 1 94 ? 11.059 3.944 -24.223 1.00 65.44 94 ASP A CA 1
ATOM 742 C C . ASP A 1 94 ? 10.807 3.877 -22.708 1.00 65.44 94 ASP A C 1
ATOM 744 O O . ASP A 1 94 ? 11.688 4.221 -21.926 1.00 65.44 94 ASP A O 1
ATOM 748 N N . THR A 1 95 ? 9.649 3.368 -22.278 1.00 64.50 95 THR A N 1
ATOM 749 C CA . THR A 1 95 ? 9.295 3.245 -20.848 1.00 64.50 95 THR A CA 1
ATOM 750 C C . THR A 1 95 ? 10.094 2.163 -20.113 1.00 64.50 95 THR A C 1
ATOM 752 O O . THR A 1 95 ? 10.216 2.199 -18.892 1.00 64.50 95 THR A O 1
ATOM 755 N N . LEU A 1 96 ? 10.667 1.208 -20.852 1.00 75.25 96 LEU A N 1
ATOM 756 C CA . LEU A 1 96 ? 11.468 0.098 -20.327 1.00 75.25 96 LEU A CA 1
ATOM 757 C C . LEU A 1 96 ? 12.973 0.325 -20.536 1.00 75.25 96 LEU A C 1
ATOM 759 O O . LEU A 1 96 ? 13.797 -0.375 -19.943 1.00 75.25 96 LEU A O 1
ATOM 763 N N . VAL A 1 97 ? 13.345 1.303 -21.374 1.00 79.94 97 VAL A N 1
ATOM 764 C CA . VAL A 1 97 ? 14.735 1.610 -21.752 1.00 79.94 97 VAL A CA 1
ATOM 765 C C . VAL A 1 97 ? 15.612 1.903 -20.537 1.00 79.94 97 VAL A C 1
ATOM 767 O O . VAL A 1 97 ? 16.788 1.539 -20.552 1.00 79.94 97 VAL A O 1
ATOM 770 N N . ASP A 1 98 ? 15.074 2.500 -19.477 1.00 76.25 98 ASP A N 1
ATOM 771 C CA . ASP A 1 98 ? 15.863 2.821 -18.287 1.00 76.25 98 ASP A CA 1
ATOM 772 C C . ASP A 1 98 ? 16.365 1.568 -17.561 1.00 76.25 98 ASP A C 1
ATOM 774 O O . ASP A 1 98 ? 17.524 1.532 -17.150 1.00 76.25 98 ASP A O 1
ATOM 778 N N . TRP A 1 99 ? 15.582 0.485 -17.506 1.00 76.94 99 TRP A N 1
ATOM 779 C CA . TRP A 1 99 ? 16.063 -0.789 -16.954 1.00 76.94 99 TRP A CA 1
ATOM 780 C C . TRP A 1 99 ? 17.173 -1.406 -17.800 1.00 76.94 99 TRP A C 1
ATOM 782 O O . TRP A 1 99 ? 18.140 -1.929 -17.250 1.00 76.94 99 TRP A O 1
ATOM 792 N N . PHE A 1 100 ? 17.098 -1.270 -19.128 1.00 79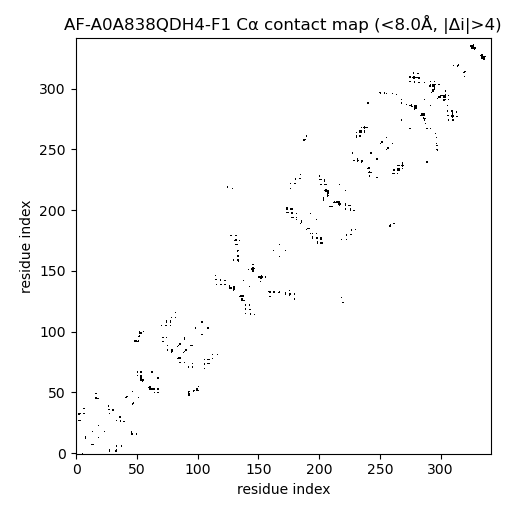.94 100 PHE A N 1
ATOM 793 C CA . PHE A 1 100 ? 18.191 -1.677 -20.015 1.00 79.94 100 PHE A CA 1
ATOM 794 C C . PHE A 1 100 ? 19.450 -0.825 -19.822 1.00 79.94 100 PHE A C 1
ATOM 796 O O . PHE A 1 100 ? 20.559 -1.357 -19.806 1.00 79.94 100 PHE A O 1
ATOM 803 N N . LYS A 1 101 ? 19.304 0.496 -19.674 1.00 78.31 101 LYS A N 1
ATOM 804 C CA . LYS A 1 101 ? 20.432 1.416 -19.463 1.00 78.31 101 LYS A CA 1
ATOM 805 C C . LYS A 1 101 ? 21.109 1.199 -18.115 1.00 78.31 101 LYS A C 1
ATOM 807 O O . LYS A 1 101 ? 22.327 1.324 -18.041 1.00 78.31 101 LYS A O 1
ATOM 812 N N . SER A 1 102 ? 20.332 0.862 -17.090 1.00 73.56 102 SER A N 1
ATOM 813 C CA . SER A 1 102 ? 20.822 0.494 -15.762 1.00 73.56 102 SER A CA 1
ATOM 814 C C . SER A 1 102 ? 21.289 -0.961 -15.656 1.00 73.56 102 SER A C 1
ATOM 816 O O . SER A 1 102 ? 21.629 -1.383 -14.558 1.00 73.56 102 SER A O 1
ATOM 818 N N . GLU A 1 103 ? 21.300 -1.710 -16.765 1.00 79.19 103 GLU A N 1
ATOM 819 C CA . GLU A 1 103 ? 21.729 -3.116 -16.837 1.00 79.19 103 GLU A CA 1
ATOM 820 C C . GL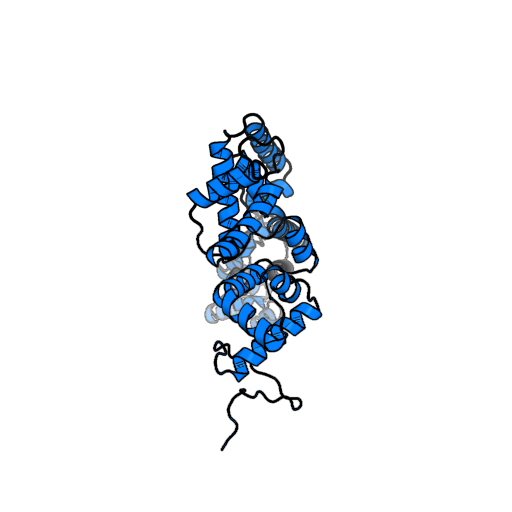U A 1 103 ? 21.044 -4.027 -15.800 1.00 79.19 103 GLU A C 1
ATOM 822 O O . GLU A 1 103 ? 21.623 -4.998 -15.321 1.00 79.19 103 GLU A O 1
ATOM 827 N N . VAL A 1 104 ? 19.787 -3.721 -15.466 1.00 76.94 104 VAL A N 1
ATOM 828 C CA . VAL A 1 104 ? 18.975 -4.533 -14.552 1.00 76.94 104 VAL A CA 1
ATOM 829 C C . VAL A 1 104 ? 18.628 -5.845 -15.252 1.00 76.94 104 VAL A C 1
ATOM 831 O O . VAL A 1 104 ? 18.255 -5.833 -16.416 1.00 76.94 104 VAL A O 1
ATOM 834 N N . ALA A 1 105 ? 18.730 -6.987 -14.575 1.00 84.06 105 ALA A N 1
ATOM 835 C CA . ALA A 1 105 ? 18.272 -8.264 -15.136 1.00 84.06 105 ALA A CA 1
ATOM 836 C C . ALA A 1 105 ? 16.767 -8.495 -14.867 1.00 84.06 105 ALA A C 1
ATOM 838 O O . ALA A 1 105 ? 16.258 -8.009 -13.855 1.00 84.06 105 ALA A O 1
ATOM 839 N N . PRO A 1 106 ? 16.029 -9.279 -15.684 1.00 85.94 106 PRO A N 1
ATOM 840 C CA . PRO A 1 106 ? 14.623 -9.597 -15.403 1.00 85.94 106 PRO A CA 1
ATOM 841 C C . PRO A 1 106 ? 14.364 -10.203 -14.019 1.00 85.94 106 PRO A C 1
ATOM 843 O O . PRO A 1 106 ? 13.400 -9.820 -13.361 1.00 85.94 106 PRO A O 1
ATOM 846 N N . ASP A 1 107 ? 15.235 -11.092 -13.539 1.00 81.12 107 ASP A N 1
ATOM 847 C CA . ASP A 1 107 ? 15.107 -11.673 -12.195 1.00 81.12 107 ASP A CA 1
ATOM 848 C C . ASP A 1 107 ? 15.338 -10.634 -11.089 1.00 81.12 107 ASP A C 1
ATOM 850 O O . ASP A 1 107 ? 14.665 -10.641 -10.055 1.00 81.12 107 ASP A O 1
ATOM 854 N N . GLU A 1 108 ? 16.255 -9.693 -11.319 1.00 76.00 108 GLU A N 1
ATOM 855 C CA . GLU A 1 108 ? 16.491 -8.579 -10.406 1.00 76.00 108 GLU A CA 1
ATOM 856 C C . GLU A 1 108 ? 15.282 -7.639 -10.377 1.00 76.00 108 GLU A C 1
ATOM 858 O O . GLU A 1 108 ? 14.816 -7.258 -9.306 1.00 76.00 108 GLU A O 1
ATOM 863 N N . GLN A 1 109 ? 14.726 -7.301 -11.540 1.00 82.62 109 GLN A N 1
ATOM 864 C CA . GLN A 1 109 ? 13.518 -6.492 -11.645 1.00 82.62 109 GLN A CA 1
ATOM 865 C C . GLN A 1 109 ? 12.339 -7.158 -10.917 1.00 82.62 109 GLN A C 1
ATOM 867 O O . GLN A 1 109 ? 11.647 -6.484 -10.154 1.00 82.62 109 GLN A O 1
ATOM 872 N N . ARG A 1 110 ? 12.149 -8.477 -11.075 1.00 76.00 110 ARG A N 1
ATOM 873 C CA . ARG A 1 110 ? 11.141 -9.233 -10.318 1.00 76.00 110 ARG A CA 1
ATOM 874 C C . ARG A 1 110 ? 11.381 -9.123 -8.814 1.00 76.00 110 ARG A C 1
ATOM 876 O O . ARG A 1 110 ? 10.475 -8.734 -8.090 1.00 76.00 110 ARG A O 1
ATOM 883 N N . THR A 1 111 ? 12.610 -9.364 -8.359 1.00 73.69 111 THR A N 1
ATOM 884 C CA . THR A 1 111 ? 12.985 -9.265 -6.936 1.00 73.69 111 THR A CA 1
ATOM 885 C C . THR A 1 111 ? 12.687 -7.871 -6.374 1.00 73.69 111 THR A C 1
ATOM 887 O O . THR A 1 111 ? 12.139 -7.725 -5.284 1.00 73.69 111 THR A O 1
ATOM 890 N N . ARG A 1 112 ? 12.998 -6.813 -7.131 1.00 76.00 112 ARG A N 1
ATOM 891 C CA . ARG A 1 112 ? 12.692 -5.425 -6.755 1.00 76.00 112 ARG A CA 1
ATOM 892 C C . ARG A 1 112 ? 11.181 -5.193 -6.623 1.00 76.00 112 ARG A C 1
ATOM 894 O O . ARG A 1 112 ? 10.748 -4.563 -5.659 1.00 76.00 112 ARG A O 1
ATOM 901 N N . LEU A 1 113 ? 10.377 -5.732 -7.541 1.00 77.75 113 LEU A N 1
ATOM 902 C CA . LEU A 1 113 ? 8.913 -5.654 -7.481 1.00 77.75 113 LEU A CA 1
ATOM 903 C C . LEU A 1 113 ? 8.331 -6.454 -6.302 1.00 77.75 113 LEU A C 1
ATOM 905 O O . LEU A 1 113 ? 7.452 -5.943 -5.614 1.00 77.75 113 LEU A O 1
ATOM 909 N N . GLU A 1 114 ? 8.867 -7.639 -6.000 1.00 75.56 114 GLU A N 1
ATOM 910 C CA . GLU A 1 114 ? 8.497 -8.440 -4.819 1.00 75.56 114 GLU A CA 1
ATOM 911 C C . GLU A 1 114 ? 8.775 -7.679 -3.520 1.00 75.56 114 GLU A C 1
ATOM 913 O O . GLU A 1 114 ? 7.936 -7.616 -2.618 1.00 75.56 114 GLU A O 1
ATOM 918 N N . VAL A 1 115 ? 9.951 -7.052 -3.424 1.00 67.00 115 VAL A N 1
ATOM 919 C CA . VAL A 1 115 ? 10.317 -6.229 -2.270 1.00 67.00 115 VAL A CA 1
ATOM 920 C C . VAL A 1 115 ? 9.363 -5.044 -2.134 1.00 67.00 115 VAL A C 1
ATOM 922 O O . VAL A 1 115 ? 8.919 -4.768 -1.017 1.00 67.00 115 VAL A O 1
ATOM 925 N N . LEU A 1 116 ? 9.031 -4.370 -3.240 1.00 70.06 116 LEU A N 1
ATOM 926 C CA . LEU A 1 116 ? 8.105 -3.240 -3.264 1.00 70.06 116 LEU A CA 1
ATOM 927 C C . LEU A 1 116 ? 6.686 -3.646 -2.845 1.00 70.06 116 LEU A C 1
ATOM 929 O O . LEU A 1 116 ? 6.096 -2.979 -1.999 1.00 70.06 116 LEU A O 1
ATOM 933 N N . ASP A 1 117 ? 6.149 -4.733 -3.396 1.00 73.88 117 ASP A N 1
ATOM 934 C CA . ASP A 1 117 ? 4.835 -5.268 -3.028 1.00 73.88 117 ASP A CA 1
ATOM 935 C C . ASP A 1 117 ? 4.791 -5.671 -1.546 1.00 73.88 117 ASP A C 1
ATOM 937 O O . ASP A 1 117 ? 3.872 -5.296 -0.816 1.00 73.88 117 ASP A O 1
ATOM 941 N N . GLY A 1 118 ? 5.850 -6.324 -1.058 1.00 70.00 118 GLY A N 1
ATOM 942 C CA . GLY A 1 118 ? 6.004 -6.634 0.359 1.00 70.00 118 GLY A CA 1
ATOM 943 C C . GLY A 1 118 ? 6.010 -5.379 1.239 1.00 70.00 118 GLY A C 1
ATOM 944 O O . GLY A 1 118 ? 5.327 -5.350 2.258 1.00 70.00 118 GLY A O 1
ATOM 945 N N . VAL A 1 119 ? 6.726 -4.319 0.839 1.00 71.00 119 VAL A N 1
ATOM 946 C CA . VAL A 1 119 ? 6.720 -3.032 1.560 1.00 71.00 119 VAL A CA 1
ATOM 947 C C . VAL A 1 119 ? 5.330 -2.401 1.539 1.00 71.00 119 VAL A C 1
ATOM 949 O O . VAL A 1 119 ? 4.851 -1.985 2.592 1.00 71.00 119 VAL A O 1
ATOM 952 N N . LYS A 1 120 ? 4.646 -2.359 0.390 1.00 72.38 120 LYS A N 1
ATOM 953 C CA . LYS A 1 120 ? 3.276 -1.827 0.290 1.00 72.38 120 LYS A CA 1
ATOM 954 C C . LYS A 1 120 ? 2.329 -2.531 1.262 1.00 72.38 120 LYS A C 1
ATOM 956 O O . LYS A 1 120 ? 1.588 -1.861 1.972 1.00 72.38 120 LYS A O 1
ATOM 961 N N . LYS A 1 121 ? 2.405 -3.861 1.347 1.00 74.31 121 LYS A N 1
ATOM 962 C CA . LYS A 1 121 ? 1.530 -4.673 2.206 1.00 74.31 121 LYS A CA 1
ATOM 963 C C . LYS A 1 121 ? 1.871 -4.581 3.694 1.00 74.31 121 LYS A C 1
ATOM 965 O O . LYS A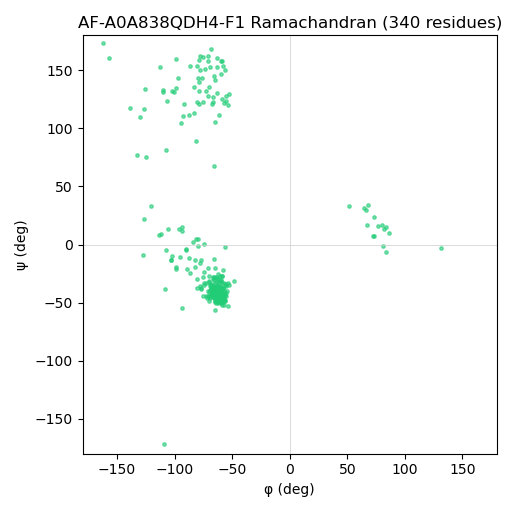 1 121 ? 0.967 -4.639 4.519 1.00 74.31 121 LYS A O 1
ATOM 970 N N . SER A 1 122 ? 3.150 -4.453 4.059 1.00 70.25 122 SER A N 1
ATOM 971 C CA . SER A 1 122 ? 3.585 -4.592 5.459 1.00 70.25 122 SER A CA 1
ATOM 972 C C . SER A 1 122 ? 3.991 -3.292 6.159 1.00 70.25 122 SER A C 1
ATOM 974 O O . SER A 1 122 ? 4.351 -3.336 7.333 1.00 70.25 122 SER A O 1
ATOM 976 N N . SER A 1 123 ? 4.016 -2.148 5.467 1.00 81.06 123 SER A N 1
ATOM 977 C CA . SER A 1 123 ? 4.659 -0.939 6.007 1.00 81.06 123 SER A CA 1
ATOM 978 C C . SER A 1 123 ? 3.745 0.055 6.711 1.00 81.06 123 SER A C 1
ATOM 980 O O . SER A 1 123 ? 4.272 0.958 7.359 1.00 81.06 123 SER A O 1
ATOM 982 N N . GLN A 1 124 ? 2.417 -0.083 6.633 1.00 83.62 124 GLN A N 1
ATOM 983 C CA . GLN A 1 124 ? 1.511 0.949 7.153 1.00 83.62 124 GLN A CA 1
ATOM 984 C C . GLN A 1 124 ? 1.774 1.261 8.632 1.00 83.62 124 GLN A C 1
ATOM 986 O O . GLN A 1 124 ? 2.007 2.413 8.977 1.00 83.62 124 GLN A O 1
ATOM 991 N N . ALA A 1 125 ? 1.890 0.237 9.484 1.00 79.75 125 ALA A N 1
ATOM 992 C CA . ALA A 1 125 ? 2.204 0.432 10.900 1.00 79.75 125 ALA A CA 1
ATOM 993 C C . ALA A 1 125 ? 3.550 1.151 11.124 1.00 79.75 125 ALA A C 1
ATOM 995 O O . ALA A 1 125 ? 3.668 1.992 12.013 1.00 79.75 125 ALA A O 1
ATOM 996 N N . THR A 1 126 ? 4.570 0.860 10.310 1.00 82.19 126 THR A N 1
ATOM 997 C CA . THR A 1 126 ? 5.868 1.549 10.379 1.00 82.19 126 THR A CA 1
ATOM 998 C C . THR A 1 126 ? 5.745 3.016 9.977 1.00 82.19 126 THR A C 1
ATOM 1000 O O . THR A 1 126 ? 6.319 3.871 10.647 1.00 82.19 126 THR A O 1
ATOM 1003 N N . ARG A 1 127 ? 4.988 3.315 8.915 1.00 89.31 127 ARG A N 1
ATOM 1004 C CA . ARG A 1 127 ? 4.743 4.686 8.439 1.00 89.31 127 ARG A CA 1
ATOM 1005 C C . ARG A 1 127 ? 3.983 5.500 9.481 1.00 89.31 127 ARG A C 1
ATOM 1007 O O . ARG A 1 127 ? 4.392 6.615 9.784 1.00 89.31 127 ARG A O 1
ATOM 1014 N N . ASP A 1 128 ? 2.954 4.905 10.079 1.00 87.88 128 ASP A N 1
ATOM 1015 C CA . ASP A 1 128 ? 2.145 5.505 11.140 1.00 87.88 128 ASP A CA 1
ATOM 1016 C C . ASP A 1 128 ? 3.002 5.885 12.354 1.00 87.88 128 ASP A C 1
ATOM 1018 O O . ASP A 1 128 ? 2.985 7.027 12.810 1.00 87.88 128 ASP A O 1
ATOM 1022 N N . ILE A 1 129 ? 3.801 4.938 12.863 1.00 83.25 129 ILE A N 1
ATOM 1023 C CA . ILE A 1 129 ? 4.701 5.171 14.001 1.00 83.25 129 ILE A CA 1
ATOM 1024 C C . ILE A 1 129 ? 5.715 6.263 13.653 1.00 83.25 129 ILE A C 1
ATOM 1026 O O . ILE A 1 129 ? 5.922 7.192 14.436 1.00 83.25 129 ILE A O 1
ATOM 1030 N N . TYR A 1 130 ? 6.332 6.177 12.473 1.00 88.12 130 TYR A N 1
ATOM 1031 C CA . TYR A 1 130 ? 7.312 7.162 12.029 1.00 88.12 130 TYR A CA 1
ATOM 1032 C C . TYR A 1 130 ? 6.700 8.566 11.974 1.00 88.12 130 TYR A C 1
ATOM 1034 O O . TYR A 1 130 ? 7.295 9.511 12.492 1.00 88.12 130 TYR A O 1
ATOM 1042 N N . TYR A 1 131 ? 5.491 8.706 11.434 1.00 93.12 131 TYR A N 1
ATOM 1043 C CA . TYR A 1 131 ? 4.780 9.978 11.390 1.00 93.12 131 TYR A CA 1
ATOM 1044 C C . TYR A 1 131 ? 4.478 10.528 12.785 1.00 93.12 131 TYR A C 1
ATOM 1046 O O . TYR A 1 131 ? 4.771 11.691 13.062 1.00 93.12 131 TYR A O 1
ATOM 1054 N N . VAL A 1 132 ? 3.960 9.704 13.699 1.00 87.88 132 VAL A N 1
ATOM 1055 C CA . VAL A 1 132 ? 3.593 10.165 15.047 1.00 87.88 132 VAL A CA 1
ATOM 1056 C C . VAL A 1 132 ? 4.805 10.733 15.795 1.00 87.88 132 VAL A C 1
ATOM 1058 O O . VAL A 1 132 ? 4.726 11.827 16.362 1.00 87.88 132 VAL A O 1
ATOM 1061 N N . TYR A 1 133 ? 5.951 10.050 15.737 1.00 83.69 133 TYR A N 1
ATOM 1062 C CA . TYR A 1 133 ? 7.158 10.485 16.445 1.00 83.69 133 TYR A CA 1
ATOM 1063 C C . TYR A 1 133 ? 7.942 11.583 15.719 1.00 83.69 133 TYR A C 1
ATOM 1065 O O . TYR A 1 133 ? 8.451 12.492 16.369 1.00 83.69 133 TYR A O 1
ATOM 1073 N N . THR A 1 134 ? 8.036 11.546 14.388 1.00 88.44 134 THR A N 1
ATOM 1074 C CA . THR A 1 134 ? 8.894 12.482 13.632 1.00 88.44 134 THR A CA 1
ATOM 1075 C C . THR A 1 134 ? 8.137 13.664 13.023 1.00 88.44 134 THR A C 1
ATOM 1077 O O . THR A 1 134 ? 8.746 14.676 12.681 1.00 88.44 134 THR A O 1
ATOM 1080 N N . GLY A 1 135 ? 6.815 13.552 12.869 1.00 88.62 135 GLY A N 1
ATOM 1081 C CA . GLY A 1 135 ? 5.981 14.492 12.116 1.00 88.62 135 GLY A CA 1
ATOM 1082 C C . GLY A 1 135 ? 6.156 14.410 10.598 1.00 88.62 135 GLY A C 1
ATOM 1083 O O . GLY A 1 135 ? 5.635 15.268 9.891 1.00 88.62 135 GLY A O 1
ATOM 1084 N N . LYS A 1 136 ? 6.907 13.425 10.090 1.00 89.56 136 LYS A N 1
ATOM 1085 C CA . LYS A 1 136 ? 7.163 13.242 8.659 1.00 89.56 136 LYS A CA 1
ATOM 1086 C C . LYS A 1 136 ? 6.453 12.005 8.146 1.00 89.56 136 LYS A C 1
ATOM 1088 O O . LYS A 1 136 ? 6.563 10.931 8.731 1.00 89.56 136 LYS A O 1
ATOM 1093 N N . GLU A 1 137 ? 5.749 12.161 7.036 1.00 89.50 137 GLU A N 1
ATOM 1094 C CA . GLU A 1 137 ? 5.180 11.028 6.323 1.00 89.50 137 GLU A CA 1
ATOM 1095 C C . GLU A 1 137 ? 6.300 10.241 5.657 1.00 89.50 137 GLU A C 1
ATOM 1097 O O . GLU A 1 137 ? 7.139 10.803 4.955 1.00 89.50 137 GLU A O 1
ATOM 1102 N N . LEU A 1 138 ? 6.316 8.935 5.906 1.00 87.50 138 LEU A N 1
ATOM 1103 C CA . LEU A 1 138 ? 7.267 8.037 5.280 1.00 87.50 138 LEU A CA 1
ATOM 1104 C C . LEU A 1 138 ? 6.643 7.471 4.004 1.00 87.50 138 LEU A C 1
ATOM 1106 O O . LEU A 1 138 ? 5.582 6.839 4.051 1.00 87.50 138 LEU A O 1
ATOM 1110 N N . THR A 1 139 ? 7.286 7.705 2.867 1.00 88.44 139 THR A N 1
ATOM 1111 C CA . THR A 1 139 ? 6.812 7.211 1.568 1.00 88.44 139 THR A CA 1
ATOM 1112 C C . THR A 1 139 ? 7.161 5.734 1.366 1.00 88.44 139 THR A C 1
ATOM 1114 O O . THR A 1 139 ? 8.066 5.184 2.005 1.00 88.44 139 THR A O 1
ATOM 1117 N N . ILE A 1 140 ? 6.435 5.064 0.466 1.00 82.69 140 ILE A N 1
ATOM 1118 C CA . ILE A 1 140 ? 6.724 3.669 0.102 1.00 82.69 140 ILE A CA 1
ATOM 1119 C C . ILE A 1 140 ? 8.107 3.571 -0.553 1.00 82.69 140 ILE A C 1
ATOM 1121 O O . ILE A 1 140 ? 8.841 2.616 -0.306 1.00 82.69 140 ILE A O 1
ATOM 1125 N N . GLU A 1 141 ? 8.490 4.581 -1.329 1.00 80.94 141 GLU A N 1
ATOM 1126 C CA . GLU A 1 141 ? 9.777 4.697 -2.007 1.00 80.94 141 GLU A CA 1
ATOM 1127 C C . GLU A 1 141 ? 10.933 4.810 -1.008 1.00 80.94 141 GLU A C 1
ATOM 1129 O O . GLU A 1 141 ? 11.964 4.158 -1.179 1.00 80.94 141 GLU A O 1
ATOM 1134 N N . GLU A 1 142 ? 10.770 5.583 0.067 1.00 84.12 142 GLU A N 1
ATOM 1135 C CA . GLU A 1 142 ? 11.776 5.697 1.128 1.00 84.12 142 GLU A CA 1
ATOM 1136 C C . GLU A 1 142 ? 11.963 4.382 1.889 1.00 84.12 142 GLU A C 1
ATOM 1138 O O . GLU A 1 142 ? 13.096 3.988 2.175 1.00 84.12 142 GLU A O 1
ATOM 1143 N N . LEU A 1 143 ? 10.870 3.671 2.175 1.00 83.19 143 LEU A N 1
ATOM 1144 C CA . LEU A 1 143 ? 10.911 2.352 2.809 1.00 83.19 143 LEU A CA 1
ATOM 1145 C C . LEU A 1 143 ? 11.524 1.289 1.903 1.00 83.19 143 LEU A C 1
ATOM 1147 O O . LEU A 1 143 ? 12.340 0.483 2.353 1.00 83.19 143 LEU A O 1
ATOM 1151 N N . TYR A 1 144 ? 11.165 1.304 0.623 1.00 78.81 144 TYR A N 1
ATOM 1152 C CA . TYR A 1 144 ? 11.785 0.462 -0.389 1.00 78.81 144 TYR A CA 1
ATOM 1153 C C . TYR A 1 144 ? 13.290 0.747 -0.487 1.00 78.81 144 TYR A C 1
ATOM 1155 O O . TYR A 1 144 ? 14.106 -0.178 -0.462 1.00 78.81 144 TYR A O 1
ATOM 1163 N N . GLY A 1 145 ? 13.672 2.027 -0.507 1.00 76.88 145 GLY A N 1
ATOM 1164 C CA . GLY A 1 145 ? 15.061 2.466 -0.480 1.00 76.88 145 GLY A CA 1
ATOM 1165 C C . GLY A 1 145 ? 15.799 1.966 0.761 1.00 76.88 145 GLY A C 1
ATOM 1166 O O . GLY A 1 145 ? 16.888 1.421 0.634 1.00 76.88 145 GLY A O 1
ATOM 1167 N N . ALA A 1 146 ? 15.205 2.063 1.954 1.00 78.94 146 ALA A N 1
ATOM 1168 C CA . ALA A 1 146 ? 15.792 1.491 3.168 1.00 78.94 146 ALA A CA 1
ATOM 1169 C C . ALA A 1 146 ? 15.955 -0.031 3.092 1.00 78.94 146 ALA A C 1
ATOM 1171 O O . ALA A 1 146 ? 16.976 -0.559 3.521 1.00 78.94 146 ALA A O 1
ATOM 1172 N N . LYS A 1 147 ? 14.976 -0.746 2.537 1.00 75.00 147 LYS A N 1
ATOM 1173 C CA . LYS A 1 147 ? 15.022 -2.210 2.454 1.00 75.00 147 LYS A CA 1
ATOM 1174 C C . LYS A 1 147 ? 16.062 -2.722 1.456 1.00 75.00 147 LYS A C 1
ATOM 1176 O O . LYS A 1 147 ? 16.576 -3.821 1.628 1.00 75.00 147 LYS A O 1
ATOM 1181 N N . THR A 1 148 ? 16.377 -1.931 0.434 1.00 76.06 148 THR A N 1
ATOM 1182 C CA . THR A 1 148 ? 17.310 -2.304 -0.642 1.00 76.06 148 THR A CA 1
ATOM 1183 C C . THR A 1 148 ? 18.691 -1.658 -0.518 1.00 76.06 148 THR A C 1
ATOM 1185 O O . THR A 1 148 ? 19.626 -2.092 -1.187 1.00 76.06 148 THR A O 1
ATOM 1188 N N . ASN A 1 149 ? 18.854 -0.644 0.337 1.00 77.56 149 ASN A N 1
ATOM 1189 C CA . ASN A 1 149 ? 20.099 0.102 0.492 1.00 77.56 149 ASN A CA 1
ATOM 1190 C C . ASN A 1 149 ? 20.405 0.404 1.971 1.00 77.56 149 ASN A C 1
ATOM 1192 O O . ASN A 1 149 ? 19.708 1.173 2.637 1.00 77.56 149 ASN A O 1
ATOM 1196 N N . GLU A 1 150 ? 21.524 -0.135 2.465 1.00 77.94 150 GLU A N 1
ATOM 1197 C CA . GLU A 1 150 ? 21.951 0.003 3.864 1.00 77.94 150 GLU A CA 1
ATOM 1198 C C . GLU A 1 150 ? 22.199 1.465 4.286 1.00 77.94 150 GLU A C 1
ATOM 1200 O O . GLU A 1 150 ? 21.918 1.850 5.423 1.00 77.94 150 GLU A O 1
ATOM 1205 N N . VAL A 1 151 ? 22.693 2.315 3.381 1.00 83.38 151 VAL A N 1
ATOM 1206 C CA . VAL A 1 151 ? 22.915 3.744 3.662 1.00 83.38 151 VAL A CA 1
ATOM 1207 C C . VAL A 1 151 ? 21.580 4.461 3.856 1.00 83.38 151 VAL A C 1
ATOM 1209 O O . VAL A 1 151 ? 21.438 5.259 4.787 1.00 83.38 151 VAL A O 1
ATOM 1212 N N . ALA A 1 152 ? 20.584 4.150 3.022 1.00 76.88 152 ALA A N 1
ATOM 1213 C CA . ALA A 1 152 ? 19.235 4.689 3.166 1.00 76.88 152 ALA A CA 1
ATOM 1214 C C . ALA A 1 152 ? 18.575 4.211 4.473 1.00 76.88 152 ALA A C 1
ATOM 1216 O O . ALA A 1 152 ? 18.016 5.036 5.199 1.00 76.88 152 ALA A O 1
ATOM 1217 N N . ALA A 1 153 ? 18.728 2.929 4.829 1.00 71.81 153 ALA A N 1
ATOM 1218 C CA . ALA A 1 153 ? 18.261 2.388 6.108 1.00 71.81 153 ALA A CA 1
ATOM 1219 C C . ALA A 1 153 ? 18.897 3.099 7.308 1.00 71.81 153 ALA A C 1
ATOM 1221 O O . ALA A 1 153 ? 18.188 3.565 8.200 1.00 71.81 153 ALA A O 1
ATOM 1222 N N . LYS A 1 154 ? 20.228 3.251 7.321 1.00 78.56 154 LYS A N 1
ATOM 1223 C CA . LYS A 1 154 ? 20.943 3.950 8.403 1.00 78.56 154 LYS A CA 1
ATOM 1224 C C . LYS A 1 154 ? 20.495 5.402 8.537 1.00 78.56 154 LYS A C 1
ATOM 1226 O O . LYS A 1 154 ? 20.395 5.898 9.657 1.00 78.56 154 LYS A O 1
ATOM 1231 N N . ARG A 1 155 ? 20.227 6.088 7.422 1.00 86.19 155 ARG A N 1
ATOM 1232 C CA . ARG A 1 155 ? 19.726 7.469 7.431 1.00 86.19 155 ARG A CA 1
ATOM 1233 C C . ARG A 1 155 ? 18.344 7.556 8.077 1.00 86.19 155 ARG A C 1
ATOM 1235 O O . ARG A 1 155 ? 18.172 8.366 8.983 1.00 86.19 155 ARG A O 1
ATOM 1242 N N . LEU A 1 156 ? 17.400 6.715 7.654 1.00 85.62 156 LEU A N 1
ATOM 1243 C CA . LEU A 1 156 ? 16.046 6.684 8.217 1.00 85.62 156 LEU A CA 1
ATOM 1244 C C . LEU A 1 156 ? 16.049 6.300 9.700 1.00 85.62 156 LEU A C 1
ATOM 1246 O O . LEU A 1 156 ? 15.400 6.957 10.510 1.00 85.62 156 LEU A O 1
ATOM 1250 N N . TYR A 1 157 ? 16.852 5.305 10.082 1.00 78.38 157 TYR A N 1
ATOM 1251 C CA . TYR A 1 157 ? 17.001 4.912 11.482 1.00 78.38 157 TYR A CA 1
ATOM 1252 C C . TYR A 1 157 ? 17.547 6.048 12.355 1.00 78.38 157 TYR A C 1
ATOM 1254 O O . TYR A 1 157 ? 17.020 6.291 13.437 1.00 78.38 157 TYR A O 1
ATOM 1262 N N . ARG A 1 158 ? 18.581 6.771 11.895 1.00 83.19 158 ARG A N 1
ATOM 1263 C CA . ARG A 1 158 ? 19.118 7.925 12.637 1.00 83.19 158 ARG A CA 1
ATOM 1264 C C . ARG A 1 158 ? 18.069 9.016 12.805 1.00 83.19 158 ARG A C 1
ATOM 1266 O O . ARG A 1 158 ? 17.895 9.486 13.917 1.00 83.19 158 ARG A O 1
ATOM 1273 N N . GLN A 1 159 ? 17.347 9.363 11.738 1.00 84.69 159 GLN A N 1
ATOM 1274 C CA . GLN A 1 159 ? 16.282 10.366 11.808 1.00 84.69 159 GLN A CA 1
ATOM 1275 C C . GLN A 1 159 ? 15.216 9.986 12.838 1.00 84.69 159 GLN A C 1
ATOM 1277 O O . GLN A 1 159 ? 14.895 10.795 13.702 1.00 84.69 159 GLN A O 1
ATOM 1282 N N . TYR A 1 160 ? 14.731 8.742 12.797 1.00 79.50 160 TYR A N 1
ATOM 1283 C CA . TYR A 1 160 ? 13.782 8.242 13.789 1.00 79.50 160 TYR A CA 1
ATOM 1284 C C . TYR A 1 160 ? 14.350 8.302 15.209 1.00 79.50 160 TYR A C 1
ATOM 1286 O O . TYR A 1 160 ? 13.721 8.855 16.105 1.00 79.50 160 TYR A O 1
ATOM 1294 N N . ARG 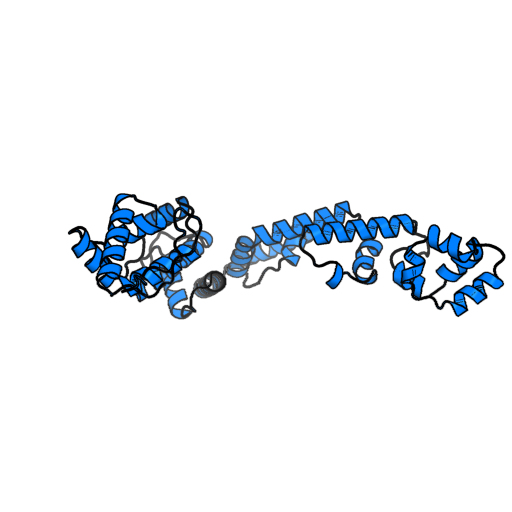A 1 161 ? 15.562 7.773 15.415 1.00 79.06 161 ARG A N 1
ATOM 1295 C CA . ARG A 1 161 ? 16.237 7.758 16.718 1.00 79.06 161 ARG A CA 1
ATOM 1296 C C . ARG A 1 161 ? 16.390 9.166 17.289 1.00 79.06 161 ARG A C 1
ATOM 1298 O O . ARG A 1 161 ? 16.125 9.363 18.469 1.00 79.06 161 ARG A O 1
ATOM 1305 N N . ASP A 1 162 ? 16.806 10.124 16.469 1.00 82.31 162 ASP A N 1
ATOM 1306 C CA . ASP A 1 162 ? 17.030 11.503 16.899 1.00 82.31 162 ASP A CA 1
ATOM 1307 C C . ASP A 1 162 ? 15.693 12.184 17.266 1.00 82.31 162 ASP A C 1
ATOM 1309 O O . ASP A 1 162 ? 15.626 12.901 18.262 1.00 82.31 162 ASP A O 1
ATOM 1313 N N . SER A 1 163 ? 14.602 11.889 16.545 1.00 80.06 163 SER A N 1
ATOM 1314 C CA . SER A 1 163 ? 13.248 12.336 16.915 1.00 80.06 163 SER A CA 1
ATOM 1315 C C . SER A 1 163 ? 12.698 11.656 18.171 1.00 80.06 163 SER A C 1
ATOM 1317 O O . SER A 1 163 ? 11.981 12.286 18.935 1.00 80.06 163 SER A O 1
ATOM 1319 N N . VAL A 1 164 ? 13.016 10.386 18.422 1.00 73.06 164 VAL A N 1
ATOM 1320 C CA . VAL A 1 164 ? 12.590 9.690 19.651 1.00 73.06 164 VAL A CA 1
ATOM 1321 C C . VAL A 1 164 ? 13.411 10.135 20.864 1.00 73.06 164 VAL A C 1
ATOM 1323 O O . VAL A 1 164 ? 12.900 10.119 21.980 1.00 73.06 164 VAL A O 1
ATOM 1326 N N . ALA A 1 165 ? 14.663 10.558 20.664 1.00 74.44 165 ALA A N 1
ATOM 1327 C CA . ALA A 1 165 ? 15.507 11.101 21.728 1.00 74.44 165 ALA A CA 1
ATOM 1328 C C . ALA A 1 165 ? 14.984 12.443 22.270 1.00 74.44 165 ALA A C 1
ATOM 1330 O O . ALA A 1 165 ? 15.169 12.742 23.448 1.00 74.44 165 ALA A O 1
ATOM 1331 N N . VAL A 1 166 ? 14.312 13.228 21.424 1.00 83.31 166 VAL A N 1
ATOM 1332 C CA . VAL A 1 166 ? 13.591 14.448 21.807 1.00 83.31 166 VAL A CA 1
ATOM 1333 C C . VAL A 1 166 ? 12.145 14.301 21.329 1.00 83.31 166 VAL A C 1
ATOM 1335 O O . VAL A 1 166 ? 11.782 14.864 20.292 1.00 83.31 166 VAL A O 1
ATOM 1338 N N . PRO A 1 167 ? 11.333 13.485 22.027 1.00 75.12 167 PRO A N 1
ATOM 1339 C CA . PRO A 1 167 ? 10.003 13.144 21.554 1.00 75.12 167 PRO A CA 1
ATOM 1340 C C . PRO A 1 167 ? 9.119 14.397 21.481 1.00 75.12 167 PRO A C 1
ATOM 1342 O O . PRO A 1 167 ? 9.336 15.348 22.240 1.00 75.12 167 PRO A O 1
ATOM 1345 N N . PRO A 1 168 ? 8.107 14.408 20.593 1.00 82.94 168 PRO A N 1
ATOM 1346 C CA . PRO A 1 168 ? 7.121 15.480 20.577 1.00 82.94 168 PRO A CA 1
ATOM 1347 C C . PRO A 1 168 ? 6.454 15.610 21.949 1.00 82.94 168 PRO A C 1
ATOM 1349 O O . PRO A 1 168 ? 6.298 14.622 22.673 1.00 82.94 168 PRO A O 1
ATOM 1352 N N . ASP A 1 169 ? 6.027 16.826 22.292 1.00 92.25 169 ASP A N 1
ATOM 1353 C CA . ASP A 1 169 ? 5.181 17.023 23.462 1.00 92.25 169 ASP A CA 1
ATOM 1354 C C . ASP A 1 169 ? 3.885 16.208 23.326 1.00 92.25 169 ASP A C 1
ATOM 1356 O O . ASP A 1 169 ? 3.467 15.833 22.225 1.00 92.25 169 ASP A O 1
ATOM 1360 N N . TYR A 1 170 ? 3.244 15.932 24.460 1.00 86.94 170 TYR A N 1
ATOM 1361 C CA . TYR A 1 170 ? 2.081 15.053 24.498 1.00 86.94 170 TYR A CA 1
ATOM 1362 C C . TYR A 1 170 ? 0.944 15.515 23.576 1.00 86.94 170 TYR A C 1
ATOM 1364 O O . TYR A 1 170 ? 0.333 14.681 22.915 1.00 86.94 170 TYR A O 1
ATOM 1372 N N . GLN A 1 171 ? 0.684 16.822 23.473 1.00 91.75 171 GLN A N 1
ATOM 1373 C CA . GLN A 1 171 ? -0.407 17.338 22.640 1.00 91.75 171 GLN A CA 1
ATOM 1374 C C . GLN A 1 171 ? -0.094 17.189 21.152 1.00 91.75 171 GLN A C 1
ATOM 1376 O O . GLN A 1 171 ? -0.956 16.776 20.370 1.00 91.75 171 GLN A O 1
ATOM 1381 N N . THR A 1 172 ? 1.153 17.446 20.760 1.00 92.44 172 THR A N 1
ATOM 1382 C CA . THR A 1 172 ? 1.628 17.177 19.399 1.00 92.44 172 THR A CA 1
ATOM 1383 C C . THR A 1 172 ? 1.555 15.685 19.071 1.00 92.44 172 THR A C 1
ATOM 1385 O O . THR A 1 172 ? 1.059 15.309 18.006 1.00 92.44 172 THR A O 1
ATOM 1388 N N . TRP A 1 173 ? 2.012 14.824 19.983 1.00 90.31 173 TRP A N 1
ATOM 1389 C CA . TRP A 1 173 ? 1.960 13.371 19.820 1.00 90.31 173 TRP A CA 1
ATOM 1390 C C . TRP A 1 173 ? 0.519 12.869 19.665 1.00 90.31 173 TRP A C 1
ATOM 1392 O O . TRP A 1 173 ? 0.210 12.162 18.705 1.00 90.31 173 TRP A O 1
ATOM 1402 N N . LEU A 1 174 ? -0.376 13.295 20.561 1.00 88.38 174 LEU A N 1
ATOM 1403 C CA . LEU A 1 174 ? -1.786 12.919 20.572 1.00 88.38 174 LEU A CA 1
ATOM 1404 C C . LEU A 1 174 ? -2.499 13.397 19.304 1.00 88.38 174 LEU A C 1
ATOM 1406 O O . LEU A 1 174 ? -3.269 12.647 18.706 1.00 88.38 174 LEU A O 1
ATOM 1410 N N . THR A 1 175 ? -2.210 14.618 18.849 1.00 92.62 175 THR A N 1
ATOM 1411 C CA . THR A 1 175 ? -2.778 15.170 17.611 1.00 92.62 175 THR A CA 1
ATOM 1412 C C . THR A 1 175 ? -2.399 14.325 16.401 1.00 92.62 175 THR A C 1
ATOM 1414 O O . THR A 1 175 ? -3.277 13.929 15.635 1.00 92.62 175 THR A O 1
ATOM 1417 N N . ARG A 1 176 ? -1.115 13.982 16.253 1.00 93.31 176 ARG A N 1
ATOM 1418 C CA . ARG A 1 176 ? -0.645 13.144 15.139 1.00 93.31 176 ARG A CA 1
ATOM 1419 C C . ARG A 1 176 ? -1.206 11.731 15.213 1.00 93.31 176 ARG A C 1
ATOM 1421 O O . ARG A 1 176 ? -1.624 11.184 14.197 1.00 93.31 176 ARG A O 1
ATOM 1428 N N . ALA A 1 177 ? -1.257 11.146 16.408 1.00 88.81 177 ALA A N 1
ATOM 1429 C CA . ALA A 1 177 ? -1.863 9.836 16.600 1.00 88.81 177 ALA A CA 1
ATOM 1430 C C . ALA A 1 177 ? -3.353 9.849 16.225 1.00 88.81 177 ALA A C 1
ATOM 1432 O O . ALA A 1 177 ? -3.821 8.930 15.559 1.00 88.81 177 ALA A O 1
ATOM 1433 N N . THR A 1 178 ? -4.079 10.912 16.584 1.00 87.81 178 THR A N 1
ATOM 1434 C CA . THR A 1 178 ? -5.491 11.103 16.216 1.00 87.81 178 THR A CA 1
ATOM 1435 C C . THR A 1 178 ? -5.662 11.225 14.701 1.00 87.81 178 THR A C 1
ATOM 1437 O O . THR A 1 178 ? -6.555 10.599 14.143 1.00 87.81 178 THR A O 1
ATOM 1440 N N . GLN A 1 179 ? -4.786 11.966 14.014 1.00 90.88 179 GLN A N 1
ATOM 1441 C CA . GLN A 1 179 ? -4.807 12.085 12.549 1.00 90.88 179 GLN A CA 1
ATOM 1442 C C . GLN A 1 179 ? -4.618 10.732 11.860 1.00 90.88 179 GLN A C 1
ATOM 1444 O O . GLN A 1 179 ? -5.387 10.390 10.965 1.00 90.88 179 GLN A O 1
ATOM 1449 N N . VAL A 1 180 ? -3.649 9.933 12.319 1.00 90.06 180 VAL A N 1
ATOM 1450 C CA . VAL A 1 180 ? -3.451 8.562 11.823 1.00 90.06 180 VAL A CA 1
ATOM 1451 C C . VAL A 1 180 ? -4.708 7.723 12.054 1.00 90.06 180 VAL A C 1
ATOM 1453 O O . VAL A 1 180 ? -5.172 7.038 11.145 1.00 90.06 180 VAL A O 1
ATOM 1456 N N . ALA A 1 181 ? -5.282 7.788 13.255 1.00 86.00 181 ALA A N 1
ATOM 1457 C CA . ALA A 1 181 ? -6.453 6.999 13.613 1.00 86.00 181 ALA A CA 1
ATOM 1458 C C . ALA A 1 181 ? -7.688 7.371 12.768 1.00 86.00 181 ALA A C 1
ATOM 1460 O O . ALA A 1 181 ? -8.385 6.492 12.266 1.00 86.00 181 ALA A O 1
ATOM 1461 N N . LEU A 1 182 ? -7.920 8.668 12.544 1.00 84.50 182 LEU A N 1
ATOM 1462 C CA . LEU A 1 182 ? -8.980 9.180 11.670 1.00 84.50 182 LEU A CA 1
ATOM 1463 C C . LEU A 1 182 ? -8.776 8.789 10.203 1.00 84.50 182 LEU A C 1
ATOM 1465 O O . LEU A 1 182 ? -9.748 8.438 9.531 1.00 84.50 182 LEU A O 1
ATOM 1469 N N . GLY A 1 183 ? -7.531 8.799 9.715 1.00 84.06 183 GLY A N 1
ATOM 1470 C CA . GLY A 1 183 ? -7.196 8.321 8.372 1.00 84.06 183 GLY A CA 1
ATOM 1471 C C . GLY A 1 183 ? -7.651 6.875 8.166 1.00 84.06 183 GLY A C 1
ATOM 1472 O O . GLY A 1 183 ? -8.394 6.585 7.232 1.00 84.06 183 GLY A O 1
ATOM 1473 N N . LYS A 1 184 ? -7.331 5.992 9.119 1.00 80.19 184 LYS A N 1
ATOM 1474 C CA . LYS A 1 184 ? -7.741 4.577 9.077 1.00 80.19 184 LYS A CA 1
ATOM 1475 C C . LYS A 1 184 ? -9.250 4.378 9.155 1.00 80.19 184 LYS A C 1
ATOM 1477 O O . LYS A 1 184 ? -9.794 3.462 8.541 1.00 80.19 184 LYS A O 1
ATOM 1482 N N . VAL A 1 185 ? -9.944 5.207 9.933 1.00 74.56 185 VAL A N 1
ATOM 1483 C CA . VAL A 1 185 ? -11.409 5.161 10.053 1.00 74.56 185 VAL A CA 1
ATOM 1484 C C . VAL A 1 185 ? -12.079 5.591 8.745 1.00 74.56 185 VAL A C 1
ATOM 1486 O O . VAL A 1 185 ? -12.967 4.883 8.273 1.00 74.56 185 VAL A O 1
ATOM 1489 N N . THR A 1 186 ? -11.587 6.662 8.119 1.00 76.00 186 THR A N 1
ATOM 1490 C CA . THR A 1 186 ? -12.069 7.145 6.814 1.00 76.00 186 THR A CA 1
ATOM 1491 C C . THR A 1 186 ? -11.826 6.118 5.704 1.00 76.00 186 THR A C 1
ATOM 1493 O O . THR A 1 186 ? -12.738 5.813 4.942 1.00 76.00 186 THR A O 1
ATOM 1496 N N . GLU A 1 187 ? -10.632 5.516 5.637 1.00 72.62 187 GLU A N 1
ATOM 1497 C CA . GLU A 1 187 ? -10.319 4.439 4.677 1.00 72.62 187 GLU A CA 1
ATOM 1498 C C . GLU A 1 187 ? -11.211 3.201 4.860 1.00 72.62 187 GLU A C 1
ATOM 1500 O O . GLU A 1 187 ? -11.476 2.475 3.904 1.00 72.62 187 GLU A O 1
ATOM 1505 N N . SER A 1 188 ? -11.713 2.974 6.079 1.00 63.88 188 SER A N 1
ATOM 1506 C CA . SER A 1 188 ? -12.651 1.886 6.383 1.00 63.88 188 SER A CA 1
ATOM 1507 C C . SER A 1 188 ? -14.105 2.201 5.994 1.00 63.88 188 SER A C 1
ATOM 1509 O O . SER A 1 188 ? -14.972 1.362 6.225 1.00 63.88 188 SER A O 1
ATOM 1511 N N . GLY A 1 189 ? -14.391 3.393 5.457 1.00 55.19 189 GLY A N 1
ATOM 1512 C CA . GLY A 1 189 ? -15.731 3.801 5.026 1.00 55.19 189 GLY A CA 1
ATOM 1513 C C . GLY A 1 189 ? -16.665 4.277 6.143 1.00 55.19 189 GLY A C 1
ATOM 1514 O O . GLY A 1 189 ? -17.873 4.314 5.929 1.00 55.19 189 GLY A O 1
ATOM 1515 N N . ALA A 1 190 ? -16.144 4.619 7.326 1.00 61.34 190 ALA A N 1
ATOM 1516 C CA . ALA A 1 190 ? -16.968 5.207 8.382 1.00 61.34 190 ALA A CA 1
ATOM 1517 C C . ALA A 1 190 ? -17.188 6.714 8.152 1.00 61.34 190 ALA A C 1
ATOM 1519 O O . ALA A 1 190 ? -16.345 7.384 7.550 1.00 61.34 190 ALA A O 1
ATOM 1520 N N . ASP A 1 191 ? -18.299 7.243 8.673 1.00 61.31 191 ASP A N 1
ATOM 1521 C CA . ASP A 1 191 ? -18.620 8.672 8.613 1.00 61.31 191 ASP A CA 1
ATOM 1522 C C . ASP A 1 191 ? -17.530 9.544 9.255 1.00 61.31 191 ASP A C 1
ATOM 1524 O O . ASP A 1 191 ? -16.805 9.123 10.161 1.00 61.31 191 ASP A O 1
ATOM 1528 N N . ALA A 1 192 ? -17.436 10.793 8.792 1.00 66.69 192 ALA A N 1
ATOM 1529 C CA . ALA A 1 192 ? -16.476 11.762 9.301 1.00 66.69 192 ALA A CA 1
ATOM 1530 C C . ALA A 1 192 ? -16.720 12.042 10.795 1.00 66.69 192 ALA A C 1
ATOM 1532 O O . ALA A 1 192 ? -17.719 12.648 11.182 1.00 66.69 192 ALA A O 1
ATOM 1533 N N . ILE A 1 193 ? -15.782 11.606 11.634 1.00 73.50 193 ILE A N 1
ATOM 1534 C CA . ILE A 1 193 ? -15.777 11.880 13.072 1.00 73.50 193 ILE A CA 1
ATOM 1535 C C . ILE A 1 193 ? -15.168 13.261 13.304 1.00 73.50 193 ILE A C 1
ATOM 1537 O O . ILE A 1 193 ? -14.127 13.585 12.730 1.00 73.50 193 ILE A O 1
ATOM 1541 N N . ASP A 1 194 ? -15.796 14.057 14.171 1.00 78.50 194 ASP A N 1
ATOM 1542 C CA . ASP A 1 194 ? -15.258 15.351 14.588 1.00 78.50 194 ASP A CA 1
ATOM 1543 C C . ASP A 1 194 ? -13.830 15.194 15.166 1.00 78.50 194 ASP A C 1
ATOM 1545 O O . ASP A 1 194 ? -13.634 14.418 16.110 1.00 78.50 194 ASP A O 1
ATOM 1549 N N . PRO A 1 195 ? -12.816 15.902 14.627 1.00 81.81 195 PRO A N 1
ATOM 1550 C CA . PRO A 1 195 ? -11.432 15.760 15.071 1.00 81.81 195 PRO A CA 1
ATOM 1551 C C . PRO A 1 195 ? -11.195 16.094 16.547 1.00 81.81 195 PRO A C 1
ATOM 1553 O O . PRO A 1 195 ? -10.308 15.500 17.163 1.00 81.81 195 PRO A O 1
ATOM 1556 N N . GLU A 1 196 ? -11.967 17.018 17.126 1.00 80.00 196 GLU A N 1
ATOM 1557 C CA . GLU A 1 196 ? -11.843 17.373 18.544 1.00 80.00 196 GLU A CA 1
ATOM 1558 C C . GLU A 1 196 ? -12.399 16.262 19.442 1.00 80.00 196 GLU A C 1
ATOM 1560 O O . GLU A 1 196 ? -11.728 15.830 20.386 1.00 80.00 196 GLU A O 1
ATOM 1565 N N . TYR A 1 197 ? -13.568 15.712 19.099 1.00 78.31 197 TYR A N 1
ATOM 1566 C CA . TYR A 1 197 ? -14.099 14.516 19.755 1.00 78.31 197 TYR A CA 1
ATOM 1567 C C . TYR A 1 197 ? -13.137 13.324 19.646 1.00 78.31 197 TYR A C 1
ATOM 1569 O O . TYR A 1 197 ? -12.832 12.675 20.649 1.00 78.31 197 TYR A O 1
ATOM 1577 N N . ALA A 1 198 ? -12.597 13.069 18.452 1.00 81.94 198 ALA A N 1
ATOM 1578 C CA . ALA A 1 198 ? -11.625 12.005 18.223 1.00 81.94 198 ALA A CA 1
ATOM 1579 C C . ALA A 1 198 ? -10.371 12.169 19.094 1.00 81.94 198 ALA A C 1
ATOM 1581 O O . ALA A 1 198 ? -9.890 11.194 19.673 1.00 81.94 198 ALA A O 1
ATOM 1582 N N . ARG A 1 199 ? -9.869 13.400 19.241 1.00 83.06 199 ARG A N 1
ATOM 1583 C CA . ARG A 1 199 ? -8.711 13.697 20.092 1.00 83.06 199 ARG A CA 1
ATOM 1584 C C . ARG A 1 199 ? -9.015 13.436 21.568 1.00 83.06 199 ARG A C 1
ATOM 1586 O O . ARG A 1 199 ? -8.193 12.833 22.253 1.00 83.06 199 ARG A O 1
ATOM 1593 N N . SER A 1 200 ? -10.195 13.836 22.050 1.00 76.81 200 SER A N 1
ATOM 1594 C CA . SER A 1 200 ? -10.632 13.552 23.426 1.00 76.81 200 SER A CA 1
ATOM 1595 C C . SER A 1 200 ? -10.759 12.048 23.687 1.00 76.81 200 SER A C 1
ATOM 1597 O O . SER A 1 200 ? -10.302 11.551 24.716 1.00 76.81 200 SER A O 1
ATOM 1599 N N . LEU A 1 201 ? -11.313 11.303 22.729 1.00 76.31 201 LEU A N 1
ATOM 1600 C CA . LEU A 1 201 ? -11.430 9.851 22.811 1.00 76.31 201 LEU A CA 1
ATOM 1601 C C . LEU A 1 201 ? -10.052 9.173 22.834 1.00 76.31 201 LEU A C 1
ATOM 1603 O O . LEU A 1 201 ? -9.814 8.293 23.658 1.00 76.31 201 LEU A O 1
ATOM 1607 N N . MET A 1 202 ? -9.122 9.613 21.982 1.00 79.81 202 MET A N 1
ATOM 1608 C CA . MET A 1 202 ? -7.733 9.144 21.984 1.00 79.81 202 MET A CA 1
ATOM 1609 C C . MET A 1 202 ? -7.035 9.404 23.321 1.00 79.81 202 MET A C 1
ATOM 1611 O O . MET A 1 202 ? -6.342 8.520 23.821 1.00 79.81 202 MET A O 1
ATOM 1615 N N . ASP A 1 203 ? -7.249 10.574 23.928 1.00 79.81 203 ASP A N 1
ATOM 1616 C CA . ASP A 1 203 ? -6.684 10.923 25.236 1.00 79.81 203 ASP A CA 1
ATOM 1617 C C . ASP A 1 203 ? -7.201 9.997 26.347 1.00 79.81 203 ASP A C 1
ATOM 1619 O O . ASP A 1 203 ? -6.425 9.470 27.149 1.00 79.81 203 ASP A O 1
ATOM 1623 N N . GLN A 1 204 ? -8.511 9.737 26.358 1.00 69.62 204 GLN A N 1
ATOM 1624 C CA . GLN A 1 204 ? -9.135 8.820 27.313 1.00 69.62 204 GLN A CA 1
ATOM 1625 C C . GLN A 1 204 ? -8.630 7.388 27.129 1.00 69.62 204 GLN A C 1
ATOM 1627 O O . GLN A 1 204 ? -8.287 6.727 28.109 1.00 69.62 204 GLN A O 1
ATOM 1632 N N . ILE A 1 205 ? -8.537 6.913 25.884 1.00 72.75 205 ILE A N 1
ATOM 1633 C CA . ILE A 1 205 ? -8.005 5.586 25.556 1.00 72.75 205 ILE A CA 1
ATOM 1634 C C . ILE A 1 205 ? -6.546 5.471 26.001 1.00 72.75 205 ILE A C 1
ATOM 1636 O O . ILE A 1 205 ? -6.172 4.467 26.608 1.00 72.75 205 ILE A O 1
ATOM 1640 N N . HIS A 1 206 ? -5.729 6.497 25.750 1.00 77.00 206 HIS A N 1
ATOM 1641 C CA . HIS A 1 206 ? -4.322 6.498 26.139 1.00 77.00 206 HIS A CA 1
ATOM 1642 C C . HIS A 1 206 ? -4.138 6.302 27.648 1.00 77.00 206 HIS A C 1
ATOM 1644 O O . HIS A 1 206 ? -3.231 5.578 28.054 1.00 77.00 206 HIS A O 1
ATOM 1650 N N . HIS A 1 207 ? -5.023 6.886 28.461 1.00 70.25 207 HIS A N 1
ATOM 1651 C CA . HIS A 1 207 ? -4.998 6.796 29.923 1.00 70.25 207 HIS A CA 1
ATOM 1652 C C . HIS A 1 207 ? -5.870 5.665 30.505 1.00 70.25 207 HIS A C 1
ATOM 1654 O O . HIS A 1 207 ? -6.109 5.626 31.713 1.00 70.25 207 HIS A O 1
ATOM 1660 N N . GLY A 1 208 ? -6.370 4.745 29.672 1.00 57.09 208 GLY A N 1
ATOM 1661 C CA . GLY A 1 208 ? -7.165 3.603 30.134 1.00 57.09 208 GLY A CA 1
ATOM 1662 C C . GLY A 1 208 ? -8.538 3.986 30.702 1.00 57.09 208 GLY A C 1
ATOM 1663 O O . GLY A 1 208 ? -9.009 3.365 31.651 1.00 57.09 208 GLY A O 1
ATOM 1664 N N . GLY A 1 209 ? -9.169 5.030 30.162 1.00 49.75 209 GLY A N 1
ATOM 1665 C CA . GLY A 1 209 ? -10.511 5.482 30.546 1.00 49.75 209 GLY A CA 1
ATOM 1666 C C . GLY A 1 209 ? -10.569 6.339 31.814 1.00 49.75 209 GLY A C 1
ATOM 1667 O O . GLY A 1 209 ? -11.647 6.802 32.174 1.00 49.75 209 GLY A O 1
ATOM 1668 N N . THR A 1 210 ? -9.436 6.587 32.480 1.00 44.69 210 THR A N 1
ATOM 1669 C CA . THR A 1 210 ? -9.363 7.468 33.656 1.00 44.69 210 THR A CA 1
ATOM 1670 C C . THR A 1 210 ? -8.291 8.536 33.434 1.00 44.69 210 THR A C 1
ATOM 1672 O O . THR A 1 210 ? -7.116 8.179 33.331 1.00 44.69 210 THR A O 1
ATOM 1675 N N . PRO A 1 211 ? -8.634 9.837 33.377 1.00 47.34 211 PRO A N 1
ATOM 1676 C CA . PRO A 1 211 ? -7.640 10.903 33.262 1.00 47.34 211 PRO A CA 1
ATOM 1677 C C . PRO A 1 211 ? -6.584 10.787 34.375 1.00 47.34 211 PRO A C 1
ATOM 1679 O O . PRO A 1 211 ? -6.921 10.813 35.557 1.00 47.34 211 PRO A O 1
ATOM 1682 N N . GLY A 1 212 ? -5.309 10.615 34.007 1.00 52.28 212 GLY A N 1
ATOM 1683 C CA . GLY A 1 212 ? -4.206 10.433 34.964 1.00 52.28 212 GLY A CA 1
ATOM 1684 C C . GLY A 1 212 ? -3.949 8.993 35.442 1.00 52.28 212 GLY A C 1
ATOM 1685 O O . GLY A 1 212 ? -3.145 8.800 36.354 1.00 52.28 212 GLY A O 1
ATOM 1686 N N . GLY A 1 213 ? -4.585 7.982 34.840 1.00 50.72 213 GLY A N 1
ATOM 1687 C CA . GLY A 1 213 ? -4.306 6.569 35.115 1.00 50.72 213 GLY A CA 1
ATOM 1688 C C . GLY A 1 213 ? -2.852 6.163 34.820 1.00 50.72 213 GLY A C 1
ATOM 1689 O O . GLY A 1 213 ? -2.212 6.672 33.899 1.00 50.72 213 GLY A O 1
ATOM 1690 N N . SER A 1 214 ? -2.315 5.218 35.600 1.00 48.47 214 SER A N 1
ATOM 1691 C CA . SER A 1 214 ? -0.937 4.711 35.459 1.00 48.47 214 SER A CA 1
ATOM 1692 C C . SER A 1 214 ? -0.751 3.722 34.303 1.00 48.47 214 SER A C 1
ATOM 1694 O O . SER A 1 214 ? 0.381 3.429 33.920 1.00 48.47 214 SER A O 1
ATOM 1696 N N . THR A 1 215 ? -1.846 3.208 33.737 1.00 53.19 215 THR A N 1
ATOM 1697 C CA . THR A 1 215 ? -1.807 2.237 32.639 1.00 53.19 215 THR A CA 1
ATOM 1698 C C . THR A 1 215 ? -1.913 2.984 31.317 1.00 53.19 215 THR A C 1
ATOM 1700 O O . THR A 1 215 ? -2.989 3.456 30.960 1.00 53.19 215 THR A O 1
ATOM 1703 N N . ARG A 1 216 ? -0.787 3.114 30.606 1.00 68.12 216 ARG A N 1
ATOM 1704 C CA . ARG A 1 216 ? -0.736 3.738 29.279 1.00 68.12 216 ARG A CA 1
ATOM 1705 C C . ARG A 1 216 ? -0.695 2.678 28.193 1.00 68.12 216 ARG A C 1
ATOM 1707 O O . ARG A 1 216 ? 0.127 1.767 28.263 1.00 68.12 216 ARG A O 1
ATOM 1714 N N . LEU A 1 217 ? -1.552 2.817 27.186 1.00 65.62 217 LEU A N 1
ATOM 1715 C CA . LEU A 1 217 ? -1.507 1.961 26.000 1.00 65.62 217 LEU A CA 1
ATOM 1716 C C . LEU A 1 217 ? -0.355 2.380 25.079 1.00 65.62 217 LEU A C 1
ATOM 1718 O O . LEU A 1 217 ? -0.079 3.573 24.913 1.00 65.62 217 LEU A O 1
ATOM 1722 N N . SER A 1 218 ? 0.297 1.401 24.444 1.00 75.31 218 SER A N 1
ATOM 1723 C CA . SER A 1 218 ? 1.226 1.682 23.345 1.00 75.31 218 SER A CA 1
ATOM 1724 C C . SER A 1 218 ? 0.486 2.316 22.162 1.00 75.31 218 SER A C 1
ATOM 1726 O O . SER A 1 218 ? -0.728 2.177 22.030 1.00 75.31 218 SER A O 1
ATOM 1728 N N . LEU A 1 219 ? 1.205 2.991 21.256 1.00 76.69 219 LEU A N 1
ATOM 1729 C CA . LEU A 1 219 ? 0.587 3.625 20.084 1.00 76.69 219 LEU A CA 1
ATOM 1730 C C . LEU A 1 219 ? -0.238 2.630 19.250 1.00 76.69 219 LEU A C 1
ATOM 1732 O O . LEU A 1 219 ? -1.342 2.955 18.833 1.00 76.69 219 LEU A O 1
ATOM 1736 N N . ILE A 1 220 ? 0.263 1.410 19.041 1.00 74.44 220 ILE A N 1
ATOM 1737 C CA . ILE A 1 220 ? -0.443 0.381 18.263 1.00 74.44 220 ILE A CA 1
ATOM 1738 C C . ILE A 1 220 ? -1.734 -0.043 18.973 1.00 74.44 220 ILE A C 1
ATOM 1740 O O . ILE A 1 220 ? -2.790 -0.125 18.344 1.00 74.44 220 ILE A O 1
ATOM 1744 N N . GLU A 1 221 ? -1.668 -0.280 20.283 1.00 68.12 221 GLU A N 1
ATOM 1745 C CA . GLU A 1 221 ? -2.843 -0.642 21.078 1.00 68.12 221 GLU A CA 1
ATOM 1746 C C . GLU A 1 221 ? -3.855 0.499 21.139 1.00 68.12 221 GLU A C 1
ATOM 1748 O O . GLU A 1 221 ? -5.052 0.248 21.041 1.00 68.12 221 GLU A O 1
ATOM 1753 N N . MET A 1 222 ? -3.388 1.742 21.252 1.00 78.06 222 MET A N 1
ATOM 1754 C CA . MET A 1 222 ? -4.224 2.937 21.252 1.00 78.06 222 MET A CA 1
ATOM 1755 C C . MET A 1 222 ? -4.927 3.121 19.903 1.00 78.06 222 MET A C 1
ATOM 1757 O O . MET A 1 222 ? -6.140 3.296 19.888 1.00 78.06 222 MET A O 1
ATOM 1761 N N . LEU A 1 223 ? -4.208 3.014 18.777 1.00 81.06 223 LEU A N 1
ATOM 1762 C CA . LEU A 1 223 ? -4.794 3.109 17.434 1.00 81.06 223 LEU A CA 1
ATOM 1763 C C . LEU A 1 223 ? -5.838 2.010 17.202 1.00 81.06 223 LEU A C 1
ATOM 1765 O O . LEU A 1 223 ? -6.946 2.306 16.762 1.00 81.06 223 LEU A O 1
ATOM 1769 N N . SER A 1 224 ? -5.530 0.760 17.569 1.00 73.31 224 SER A N 1
ATOM 1770 C CA . SER A 1 224 ? -6.516 -0.324 17.482 1.00 73.31 224 SER A CA 1
ATOM 1771 C C . SER A 1 224 ? -7.710 -0.069 18.403 1.00 73.31 224 SER A C 1
ATOM 1773 O O . SER A 1 224 ? -8.837 -0.341 18.007 1.00 73.31 224 SER A O 1
ATOM 1775 N N . SER A 1 225 ? -7.487 0.439 19.616 1.00 71.75 225 SER A N 1
ATOM 1776 C CA . SER A 1 225 ? -8.559 0.742 20.574 1.00 71.75 225 SER A CA 1
ATOM 1777 C C . SER A 1 225 ? -9.445 1.888 20.095 1.00 71.75 225 SER A C 1
ATOM 1779 O O . SER A 1 225 ? -10.648 1.858 20.319 1.00 71.75 225 SER A O 1
ATOM 1781 N N . PHE A 1 226 ? -8.888 2.868 19.387 1.00 77.31 226 PHE A N 1
ATOM 1782 C CA . PHE A 1 226 ? -9.655 3.948 18.776 1.00 77.31 226 PHE A CA 1
ATOM 1783 C C . PHE A 1 226 ? -10.482 3.471 17.588 1.00 77.31 226 PHE A C 1
ATOM 1785 O O . PHE A 1 226 ? -11.664 3.788 17.495 1.00 77.31 226 PHE A O 1
ATOM 1792 N N . GLU A 1 227 ? -9.914 2.650 16.705 1.00 72.12 227 GLU A N 1
ATOM 1793 C CA . GLU A 1 227 ? -10.688 2.010 15.635 1.00 72.12 227 GLU A CA 1
ATOM 1794 C C . GLU A 1 227 ? -11.880 1.226 16.187 1.00 72.12 227 GLU A C 1
ATOM 1796 O O . GLU A 1 227 ? -12.938 1.202 15.571 1.00 72.12 227 GLU A O 1
ATOM 1801 N N . PHE A 1 228 ? -11.738 0.632 17.368 1.00 66.69 228 PHE A N 1
ATOM 1802 C CA . PHE A 1 228 ? -12.843 -0.010 18.065 1.00 66.69 228 PHE A CA 1
ATOM 1803 C C . PHE A 1 228 ? -13.817 0.969 18.713 1.00 66.69 228 PHE A C 1
ATOM 1805 O O . PHE A 1 228 ? -15.029 0.805 18.598 1.00 66.69 228 PHE A O 1
ATOM 1812 N N . ALA A 1 229 ? -13.311 2.000 19.380 1.00 66.56 229 ALA A N 1
ATOM 1813 C CA . ALA A 1 229 ? -14.145 2.991 20.039 1.00 66.56 229 ALA A CA 1
ATOM 1814 C C . ALA A 1 229 ? -14.972 3.806 19.036 1.00 66.56 229 ALA A C 1
ATOM 1816 O O . ALA A 1 229 ? -16.074 4.223 19.360 1.00 66.56 229 ALA A O 1
ATOM 1817 N N . THR A 1 230 ? -14.494 3.980 17.804 1.00 68.06 230 THR A N 1
ATOM 1818 C CA . THR A 1 230 ? -15.242 4.626 16.713 1.00 68.06 230 THR A CA 1
ATOM 1819 C C . THR A 1 230 ? -16.373 3.752 16.168 1.00 68.06 230 THR A C 1
ATOM 1821 O O . THR A 1 230 ? -17.448 4.268 15.871 1.00 68.06 230 THR A O 1
ATOM 1824 N N . ILE A 1 231 ? -16.201 2.425 16.152 1.00 64.31 231 ILE A N 1
ATOM 1825 C CA . ILE A 1 231 ? -17.316 1.481 15.948 1.00 64.31 231 ILE A CA 1
ATOM 1826 C C . ILE A 1 231 ? -18.316 1.615 17.102 1.00 64.31 231 ILE A C 1
ATOM 1828 O O . ILE A 1 231 ? -19.525 1.686 16.892 1.00 64.31 231 ILE A O 1
ATOM 1832 N N . GLY A 1 232 ? -17.799 1.735 18.324 1.00 57.50 232 GLY A N 1
ATOM 1833 C CA . GLY A 1 232 ? -18.588 2.031 19.509 1.00 57.50 232 GLY A CA 1
ATOM 1834 C C . GLY A 1 232 ? -19.319 3.378 19.447 1.00 57.50 232 GLY A C 1
ATOM 1835 O O . GLY A 1 232 ? -20.447 3.458 19.903 1.00 57.50 232 GLY A O 1
ATOM 1836 N N . ALA A 1 233 ? -18.749 4.424 18.847 1.00 56.16 233 ALA A N 1
ATOM 1837 C CA . ALA A 1 233 ? -19.398 5.725 18.687 1.00 56.16 233 ALA A CA 1
ATOM 1838 C C . ALA A 1 233 ? -20.572 5.659 17.697 1.00 56.16 233 ALA A C 1
ATOM 1840 O O . ALA A 1 233 ? -21.604 6.279 17.940 1.00 56.16 233 ALA A O 1
ATOM 1841 N N . ALA A 1 234 ? -20.462 4.853 16.632 1.00 56.88 234 ALA A N 1
ATOM 1842 C CA . ALA A 1 234 ? -21.602 4.528 15.772 1.00 56.88 234 ALA A CA 1
ATOM 1843 C C . ALA A 1 234 ? -22.699 3.791 16.559 1.00 56.88 234 ALA A C 1
ATOM 1845 O O . ALA A 1 234 ? -23.877 4.123 16.437 1.00 56.88 234 ALA A O 1
ATOM 1846 N N . ALA A 1 235 ? -22.306 2.859 17.432 1.00 55.19 235 ALA A N 1
ATOM 1847 C CA . ALA A 1 235 ? -23.226 2.168 18.326 1.00 55.19 235 ALA A CA 1
ATOM 1848 C C . ALA A 1 235 ? -23.899 3.148 19.320 1.00 55.19 235 ALA A C 1
ATOM 1850 O O . ALA A 1 235 ? -25.121 3.158 19.443 1.00 55.19 235 ALA A O 1
ATOM 1851 N N . VAL A 1 236 ? -23.136 4.041 19.958 1.00 57.75 236 VAL A N 1
ATOM 1852 C CA . VAL A 1 236 ? -23.619 5.050 20.921 1.00 57.75 236 VAL A CA 1
ATOM 1853 C C . VAL A 1 236 ? -24.540 6.078 20.264 1.00 57.75 236 VAL A C 1
ATOM 1855 O O . VAL A 1 236 ? -25.595 6.381 20.819 1.00 57.75 236 VAL A O 1
ATOM 1858 N N . ASN A 1 237 ? -24.208 6.569 19.066 1.00 58.03 237 ASN A N 1
ATOM 1859 C CA . ASN A 1 237 ? -25.094 7.441 18.283 1.00 58.03 237 ASN A CA 1
ATOM 1860 C C . ASN A 1 237 ? -26.432 6.764 17.968 1.00 58.03 237 ASN A C 1
ATOM 1862 O O . ASN A 1 237 ? -27.454 7.431 17.816 1.00 58.03 237 ASN A O 1
ATOM 1866 N N . ALA A 1 238 ? -26.430 5.438 17.912 1.00 56.28 238 ALA A N 1
ATOM 1867 C CA . ALA A 1 238 ? -27.606 4.624 17.693 1.00 56.28 238 ALA A CA 1
ATOM 1868 C C . ALA A 1 238 ? -28.228 4.090 19.010 1.00 56.28 238 ALA A C 1
ATOM 1870 O O . ALA A 1 238 ? -29.107 3.232 18.978 1.00 56.28 238 ALA A O 1
ATOM 1871 N N . GLY A 1 239 ? -27.814 4.626 20.170 1.00 56.56 239 GLY A N 1
ATOM 1872 C CA . GLY A 1 239 ? -28.380 4.334 21.494 1.00 56.56 239 GLY A CA 1
ATOM 1873 C C . GLY A 1 239 ? -27.836 3.080 22.188 1.00 56.56 239 GLY A C 1
ATOM 1874 O O . GLY A 1 239 ? -28.446 2.604 23.146 1.00 56.56 239 GLY A O 1
ATOM 1875 N N . LEU A 1 240 ? -26.718 2.532 21.712 1.00 65.75 240 LEU A N 1
ATOM 1876 C CA . LEU A 1 240 ? -26.118 1.282 22.184 1.00 65.75 240 LEU A CA 1
ATOM 1877 C C . LEU A 1 240 ? -24.958 1.523 23.164 1.00 65.75 240 LEU A C 1
ATOM 1879 O O . LEU A 1 240 ? -24.355 2.595 23.200 1.00 65.75 240 LEU A O 1
ATOM 1883 N N . GLY A 1 241 ? -24.632 0.507 23.963 1.00 63.41 241 GLY A N 1
ATOM 1884 C CA . GLY A 1 241 ? -23.464 0.509 24.840 1.00 63.41 241 GLY A CA 1
ATOM 1885 C C . GLY A 1 241 ? -22.171 0.230 24.071 1.00 63.41 241 GLY A C 1
ATOM 1886 O O . GLY A 1 241 ? -22.162 -0.483 23.069 1.00 63.41 241 GLY A O 1
ATOM 1887 N N . LEU A 1 242 ? -21.049 0.770 24.550 1.00 60.66 242 LEU A N 1
ATOM 1888 C CA . LEU A 1 242 ? -19.737 0.451 23.984 1.00 60.66 242 LEU A CA 1
ATOM 1889 C C . LEU A 1 242 ? -19.396 -1.029 24.257 1.00 60.66 242 LEU A C 1
ATOM 1891 O O . LEU A 1 242 ? -19.426 -1.436 25.423 1.00 60.66 242 LEU A O 1
ATOM 1895 N N . PRO A 1 243 ? -19.045 -1.837 23.237 1.00 63.03 243 PRO A N 1
ATOM 1896 C CA . PRO A 1 243 ? -18.578 -3.199 23.468 1.00 63.03 243 PRO A CA 1
ATOM 1897 C C . PRO A 1 243 ? -17.244 -3.189 24.232 1.00 63.03 243 PRO A C 1
ATOM 1899 O O . PRO A 1 243 ? -16.383 -2.335 24.006 1.00 63.03 243 PRO A O 1
ATOM 1902 N N . THR A 1 244 ? -17.061 -4.136 25.157 1.00 65.75 244 THR A N 1
ATOM 1903 C CA . THR A 1 244 ? -15.828 -4.233 25.957 1.00 65.75 244 THR A CA 1
ATOM 1904 C C . THR A 1 244 ? -14.638 -4.706 25.115 1.00 65.75 244 THR A C 1
ATOM 1906 O O . THR A 1 244 ? -14.800 -5.300 24.045 1.00 65.75 244 THR A O 1
ATOM 1909 N N . LYS A 1 245 ? -13.412 -4.489 25.611 1.00 62.25 245 LYS A N 1
ATOM 1910 C CA . LYS A 1 245 ? -12.179 -4.952 24.948 1.00 62.25 245 LYS A CA 1
ATOM 1911 C C . LYS A 1 245 ? -12.194 -6.467 24.729 1.00 62.25 245 LYS A C 1
ATOM 1913 O O . LYS A 1 245 ? -11.820 -6.946 23.660 1.00 62.25 245 LYS A O 1
ATOM 1918 N N . GLU A 1 246 ? -12.640 -7.210 25.735 1.00 68.94 246 GLU A N 1
ATOM 1919 C CA . GLU A 1 246 ? -12.747 -8.667 25.708 1.00 68.94 246 GLU A CA 1
ATOM 1920 C C . GLU A 1 246 ? -13.753 -9.107 24.644 1.00 68.94 246 GLU A C 1
ATOM 1922 O O . GLU A 1 246 ? -13.461 -10.001 23.852 1.00 68.94 246 GLU A O 1
ATOM 1927 N N . ARG A 1 247 ? -14.899 -8.420 24.559 1.00 72.75 247 ARG A N 1
ATOM 1928 C CA . ARG A 1 247 ? -15.952 -8.718 23.587 1.00 72.75 247 ARG A CA 1
ATOM 1929 C C . ARG A 1 247 ? -15.479 -8.537 22.149 1.00 72.75 247 ARG A C 1
ATOM 1931 O O . ARG A 1 247 ? -15.689 -9.404 21.305 1.00 72.75 247 ARG A O 1
ATOM 1938 N N . LEU A 1 248 ? -14.776 -7.442 21.882 1.00 66.56 248 LEU A N 1
ATOM 1939 C CA . LEU A 1 248 ? -14.197 -7.162 20.570 1.00 66.56 248 LEU A CA 1
ATOM 1940 C C . LEU A 1 248 ? -13.108 -8.167 20.185 1.00 66.56 248 LEU A C 1
ATOM 1942 O O . LEU A 1 248 ? -13.010 -8.549 19.019 1.00 66.56 248 LEU A O 1
ATOM 1946 N N . ALA A 1 249 ? -12.307 -8.626 21.151 1.00 66.00 249 ALA A N 1
ATOM 1947 C CA . ALA A 1 249 ? -11.337 -9.689 20.912 1.00 66.00 249 ALA A CA 1
ATOM 1948 C C . ALA A 1 249 ? -12.032 -10.994 20.493 1.00 66.00 249 ALA A C 1
ATOM 1950 O O . ALA A 1 249 ? -11.568 -11.648 19.559 1.00 66.00 249 ALA A O 1
ATOM 1951 N N . THR A 1 250 ? -13.167 -11.335 21.115 1.00 71.94 250 THR A N 1
ATOM 1952 C CA . THR A 1 250 ? -13.988 -12.491 20.725 1.00 71.94 250 THR A CA 1
ATOM 1953 C C . THR A 1 250 ? -14.552 -12.341 19.311 1.00 71.94 250 THR A C 1
ATOM 1955 O O . THR A 1 250 ? -14.404 -13.253 18.503 1.00 71.94 250 THR A O 1
ATOM 1958 N N . ILE A 1 251 ? -15.126 -11.182 18.974 1.00 72.25 251 ILE A N 1
ATOM 1959 C CA . ILE A 1 251 ? -15.687 -10.921 17.636 1.00 72.25 251 ILE A CA 1
ATOM 1960 C C . ILE A 1 251 ? -14.600 -10.994 16.551 1.00 72.25 251 ILE A C 1
ATOM 1962 O O . ILE A 1 251 ? -14.789 -11.612 15.503 1.00 72.25 251 ILE A O 1
ATOM 1966 N N . ARG A 1 252 ? -13.415 -10.437 16.825 1.00 71.00 252 ARG A N 1
ATOM 1967 C CA . ARG A 1 252 ? -12.264 -10.531 15.918 1.00 71.00 252 ARG A CA 1
ATOM 1968 C C . ARG A 1 252 ? -11.787 -11.976 15.755 1.00 71.00 252 ARG A C 1
ATOM 1970 O O . ARG A 1 252 ? -11.460 -12.381 14.643 1.00 71.00 252 ARG A O 1
ATOM 1977 N N . ALA A 1 253 ? -11.740 -12.752 16.839 1.00 72.81 253 ALA A N 1
ATOM 1978 C CA . ALA A 1 253 ? -11.362 -14.164 16.790 1.00 72.81 253 ALA A CA 1
ATOM 1979 C C . ALA A 1 253 ? -12.356 -15.009 15.974 1.00 72.81 253 ALA A C 1
ATOM 1981 O O . ALA A 1 253 ? -11.948 -15.986 15.351 1.00 72.81 253 ALA A O 1
ATOM 1982 N N . ALA A 1 254 ? -13.626 -14.597 15.911 1.00 76.00 254 ALA A N 1
ATOM 1983 C CA . ALA A 1 254 ? -14.643 -15.185 15.039 1.00 76.00 254 ALA A CA 1
ATOM 1984 C C . ALA A 1 254 ? -14.492 -14.794 13.551 1.00 76.00 254 ALA A C 1
ATOM 1986 O O . ALA A 1 254 ? -15.283 -15.224 12.715 1.00 76.00 254 ALA A O 1
ATOM 1987 N N . GLY A 1 255 ? -13.479 -13.995 13.195 1.00 73.88 255 GLY A N 1
ATOM 1988 C CA . GLY A 1 255 ? -13.197 -13.605 11.812 1.00 73.88 255 GLY A CA 1
ATOM 1989 C C . GLY A 1 255 ? -14.131 -12.527 11.262 1.00 73.88 255 GLY A C 1
ATOM 1990 O O . GLY A 1 255 ? -14.188 -12.328 10.050 1.00 73.88 255 GLY A O 1
ATOM 1991 N N . VAL A 1 256 ? -14.869 -11.829 12.127 1.00 74.31 256 VAL A N 1
ATOM 1992 C CA . VAL A 1 256 ? -15.748 -10.732 11.716 1.00 74.31 256 VAL A CA 1
ATOM 1993 C C . VAL A 1 256 ? -14.907 -9.502 11.402 1.00 74.31 256 VAL A C 1
ATOM 1995 O O . VAL A 1 256 ? -14.147 -9.014 12.244 1.00 74.31 256 VAL A O 1
ATOM 1998 N N . ASP A 1 257 ? -15.044 -8.997 10.179 1.00 69.75 257 ASP A N 1
ATOM 1999 C CA . ASP A 1 257 ? -14.373 -7.774 9.768 1.00 69.75 257 ASP A CA 1
ATOM 2000 C C . ASP A 1 257 ? -15.075 -6.512 10.301 1.00 69.75 257 ASP A C 1
ATOM 2002 O O . ASP A 1 257 ? -16.236 -6.504 10.718 1.00 69.75 257 ASP A O 1
ATOM 2006 N N . LYS A 1 258 ? -14.327 -5.408 10.291 1.00 59.69 258 LYS A N 1
ATOM 2007 C CA . LYS A 1 258 ? -14.771 -4.108 10.797 1.00 59.69 258 LYS A CA 1
ATOM 2008 C C . LYS A 1 258 ? -15.979 -3.553 10.038 1.00 59.69 258 LYS A C 1
ATOM 2010 O O . LYS A 1 258 ? -16.860 -2.979 10.673 1.00 59.69 258 LYS A O 1
ATOM 2015 N N . ALA A 1 259 ? -16.017 -3.703 8.715 1.00 62.66 259 ALA A N 1
ATOM 2016 C CA . ALA A 1 259 ? -17.098 -3.170 7.889 1.00 62.66 259 ALA A CA 1
ATOM 2017 C C . ALA A 1 259 ? -18.427 -3.847 8.242 1.00 62.66 259 ALA A C 1
ATOM 2019 O O . ALA A 1 259 ? -19.427 -3.168 8.471 1.00 62.66 259 ALA A O 1
ATOM 2020 N N . LYS A 1 260 ? -18.404 -5.173 8.413 1.00 71.88 260 LYS A N 1
ATOM 2021 C CA . LYS A 1 260 ? -19.544 -5.963 8.874 1.00 71.88 260 LYS A CA 1
ATOM 2022 C C . LYS A 1 260 ? -20.011 -5.540 10.267 1.00 71.88 260 LYS A C 1
ATOM 2024 O O . LYS A 1 260 ? -21.215 -5.474 10.497 1.00 71.88 260 LYS A O 1
ATOM 2029 N N . MET A 1 261 ? -19.095 -5.225 11.191 1.00 68.56 261 MET A N 1
ATOM 2030 C CA . MET A 1 261 ? -19.488 -4.720 12.515 1.00 68.56 261 MET A CA 1
ATOM 2031 C C . MET A 1 261 ? -20.171 -3.352 12.440 1.00 68.56 261 MET A C 1
ATOM 2033 O O . MET A 1 261 ? -21.198 -3.162 13.084 1.00 68.56 261 MET A O 1
ATOM 2037 N N . ILE A 1 262 ? -19.626 -2.408 11.667 1.00 65.69 262 ILE A N 1
ATOM 2038 C CA . ILE A 1 262 ? -20.198 -1.058 11.527 1.00 65.69 262 ILE A CA 1
ATOM 2039 C C . ILE A 1 262 ? -21.613 -1.129 10.946 1.00 65.69 262 ILE A C 1
ATOM 2041 O O . ILE A 1 262 ? -22.530 -0.527 11.505 1.00 65.69 262 ILE A O 1
ATOM 2045 N N . ASP A 1 263 ? -21.796 -1.894 9.868 1.00 71.75 263 ASP A N 1
ATOM 2046 C CA . ASP A 1 263 ? -23.098 -2.066 9.220 1.00 71.75 263 ASP A CA 1
ATOM 2047 C C . ASP A 1 263 ? -24.120 -2.698 10.178 1.00 71.75 263 ASP A C 1
ATOM 2049 O O . ASP A 1 263 ? -25.210 -2.162 10.389 1.00 71.75 263 ASP A O 1
ATOM 2053 N N . ALA A 1 264 ? -23.725 -3.773 10.866 1.00 77.69 264 ALA A N 1
ATOM 2054 C CA . ALA A 1 264 ? -24.578 -4.456 11.831 1.00 77.69 264 ALA A CA 1
ATOM 2055 C C . ALA A 1 264 ? -24.964 -3.560 13.023 1.00 77.69 264 ALA A C 1
ATOM 2057 O O . ALA A 1 264 ? -26.133 -3.535 13.406 1.00 77.69 264 ALA A O 1
ATOM 2058 N N . TYR A 1 265 ? -24.032 -2.789 13.597 1.00 73.94 265 TYR A N 1
ATOM 2059 C CA . TYR A 1 265 ? -24.352 -1.866 14.695 1.00 73.94 265 TYR A CA 1
ATOM 2060 C C . TYR A 1 265 ? -25.231 -0.698 14.245 1.00 73.94 265 TYR A C 1
ATOM 2062 O O . TYR A 1 265 ? -26.147 -0.317 14.976 1.00 73.94 265 TYR A O 1
ATOM 2070 N N . SER A 1 266 ? -25.004 -0.164 13.042 1.00 70.38 266 SER A N 1
ATOM 2071 C CA . SER A 1 266 ? -25.874 0.855 12.446 1.00 70.38 266 SER A CA 1
ATOM 2072 C C . SER A 1 266 ? -27.298 0.316 12.267 1.00 70.38 266 SER A C 1
ATOM 2074 O O . SER A 1 266 ? -28.263 0.930 12.731 1.00 70.38 266 SER A O 1
ATOM 2076 N N . GLN A 1 267 ? -27.437 -0.886 11.695 1.00 79.38 267 GLN A N 1
ATOM 2077 C CA . GLN A 1 267 ? -28.728 -1.547 11.517 1.00 79.38 267 GLN A CA 1
ATOM 2078 C C . GLN A 1 267 ? -29.416 -1.826 12.857 1.00 79.38 267 GLN A C 1
ATOM 2080 O O . GLN A 1 267 ? -30.621 -1.588 12.990 1.00 79.38 267 GLN A O 1
ATOM 2085 N N . PHE A 1 268 ? -28.673 -2.337 13.843 1.00 80.56 268 PHE A N 1
ATOM 2086 C CA . PHE A 1 268 ? -29.216 -2.655 15.157 1.00 80.56 268 PHE A CA 1
ATOM 2087 C C . PHE A 1 268 ? -29.681 -1.408 15.880 1.00 80.56 268 PHE A C 1
ATOM 2089 O O . PHE A 1 268 ? -30.808 -1.382 16.353 1.00 80.56 268 PHE A O 1
ATOM 2096 N N . GLY A 1 269 ? -28.874 -0.355 15.930 1.00 73.94 269 GLY A N 1
ATOM 2097 C CA . GLY A 1 269 ? -29.257 0.836 16.668 1.00 73.94 269 GLY A CA 1
ATOM 2098 C C . GLY A 1 269 ? -30.408 1.615 16.016 1.00 73.94 269 GLY A C 1
ATOM 2099 O O . GLY A 1 269 ? -31.288 2.106 16.721 1.00 73.94 269 GLY A O 1
ATOM 2100 N N . GLN A 1 270 ? -30.528 1.612 14.681 1.00 77.81 270 GLN A N 1
ATOM 2101 C CA . GLN A 1 270 ? -31.728 2.137 14.005 1.00 77.81 270 GLN A CA 1
ATOM 2102 C C . GLN A 1 270 ? -33.000 1.338 14.340 1.00 77.81 270 GLN A C 1
ATOM 2104 O O . GLN A 1 270 ? -34.097 1.897 14.390 1.00 77.81 270 GLN A O 1
ATOM 2109 N N . ASN A 1 271 ? -32.866 0.031 14.579 1.00 82.50 271 ASN A N 1
ATOM 2110 C CA . ASN A 1 271 ? -33.987 -0.894 14.742 1.00 82.50 271 ASN A CA 1
ATOM 2111 C C . ASN A 1 271 ? -34.127 -1.483 16.147 1.00 82.50 271 ASN A C 1
ATOM 2113 O O . ASN A 1 271 ? -34.961 -2.366 16.343 1.00 82.50 271 ASN A O 1
ATOM 2117 N N . GLN A 1 272 ? -33.367 -1.005 17.130 1.00 83.81 272 GLN A N 1
ATOM 2118 C CA . GLN A 1 272 ? -33.188 -1.680 18.418 1.00 83.81 272 GLN A CA 1
ATOM 2119 C C . GLN A 1 272 ? -34.536 -1.981 19.074 1.00 83.81 272 GLN A C 1
ATOM 2121 O O . GLN A 1 272 ? -34.869 -3.128 19.362 1.00 83.81 272 GLN A O 1
ATOM 2126 N N . LYS A 1 273 ? -35.377 -0.949 19.209 1.00 85.06 273 LYS A N 1
ATOM 2127 C CA . LYS A 1 273 ? -36.723 -1.071 19.786 1.00 85.06 273 LYS A CA 1
ATOM 2128 C C . LYS A 1 273 ? -37.607 -2.041 19.004 1.00 85.06 273 LYS A C 1
ATOM 2130 O O . LYS A 1 273 ? -38.409 -2.749 19.610 1.00 85.06 273 LYS A O 1
ATOM 2135 N N . SER A 1 274 ? -37.476 -2.070 17.679 1.00 85.25 274 SER A N 1
ATOM 2136 C CA . SER A 1 274 ? -38.237 -2.970 16.809 1.00 85.25 274 SER A CA 1
ATOM 2137 C C . SER A 1 274 ? -37.804 -4.418 17.005 1.00 85.25 274 SER A C 1
ATOM 2139 O O . SER A 1 274 ? -38.667 -5.270 17.195 1.00 85.25 274 SER A O 1
ATOM 2141 N N . PHE A 1 275 ? -36.498 -4.693 17.044 1.00 87.50 275 PHE A N 1
ATOM 2142 C CA . PHE A 1 275 ? -35.969 -6.034 17.289 1.00 87.50 275 PHE A CA 1
ATOM 2143 C C . PHE A 1 275 ? -36.307 -6.534 18.688 1.00 87.50 275 PHE A C 1
ATOM 2145 O O . PHE A 1 275 ? -36.889 -7.610 18.812 1.00 87.50 275 PHE A O 1
ATOM 2152 N N . THR A 1 276 ? -36.062 -5.730 19.726 1.00 87.94 276 THR A N 1
ATOM 2153 C CA . THR A 1 276 ? -36.419 -6.090 21.103 1.00 87.94 276 THR A CA 1
ATOM 2154 C C . THR A 1 276 ? -37.911 -6.389 21.225 1.00 87.94 276 THR A C 1
ATOM 2156 O O . THR A 1 276 ? -38.295 -7.422 21.766 1.00 87.94 276 THR A O 1
ATOM 2159 N N . ALA A 1 277 ? -38.777 -5.536 20.669 1.00 87.75 277 ALA A N 1
ATOM 2160 C CA . ALA A 1 277 ? -40.219 -5.760 20.723 1.00 87.75 277 ALA A CA 1
ATOM 2161 C C . ALA A 1 277 ? -40.671 -6.973 19.896 1.00 87.75 277 ALA A C 1
ATOM 2163 O O . ALA A 1 277 ? -41.627 -7.644 20.283 1.00 87.75 277 ALA A O 1
ATOM 2164 N N . ALA A 1 278 ? -40.035 -7.244 18.757 1.00 88.12 278 ALA A N 1
ATOM 2165 C CA . ALA A 1 278 ? -40.387 -8.363 17.895 1.00 88.12 278 ALA A CA 1
ATOM 2166 C C . ALA A 1 278 ? -39.972 -9.704 18.505 1.00 88.12 278 ALA A C 1
ATOM 2168 O O . ALA A 1 278 ? -40.793 -10.618 18.568 1.00 88.12 278 ALA A O 1
ATOM 2169 N N . VAL A 1 279 ? -38.748 -9.800 19.027 1.00 91.25 279 VAL A N 1
ATOM 2170 C CA . VAL A 1 279 ? -38.272 -10.997 19.733 1.00 91.25 279 VAL A CA 1
ATOM 2171 C C . VAL A 1 279 ? -39.104 -11.230 20.994 1.00 91.25 279 VAL A C 1
ATOM 2173 O O . VAL A 1 279 ? -39.563 -12.349 21.220 1.00 91.25 279 VAL A O 1
ATOM 2176 N N . GLN A 1 280 ? -39.421 -10.175 21.753 1.00 91.56 280 GLN A N 1
ATOM 2177 C CA . GLN A 1 280 ? -40.286 -10.286 22.930 1.00 91.56 280 GLN A CA 1
ATOM 2178 C C . GLN A 1 280 ? -41.666 -10.861 22.588 1.00 91.56 280 GLN A C 1
ATOM 2180 O O . GLN A 1 280 ? -42.215 -11.641 23.362 1.00 91.56 280 GLN A O 1
ATOM 2185 N N . ARG A 1 281 ? -42.240 -10.514 21.431 1.00 88.00 281 ARG A N 1
ATOM 2186 C CA . ARG A 1 281 ? -43.535 -11.063 20.992 1.00 88.00 281 ARG A CA 1
ATOM 2187 C C . ARG A 1 281 ? -43.425 -12.481 20.448 1.00 88.00 281 ARG A C 1
ATOM 2189 O O . ARG A 1 281 ? -44.335 -13.270 20.666 1.00 88.00 281 ARG A O 1
ATOM 2196 N N . ALA A 1 282 ? -42.346 -12.789 19.736 1.00 88.75 282 ALA A N 1
ATOM 2197 C CA . ALA A 1 282 ? -42.156 -14.090 19.107 1.00 88.75 282 ALA A CA 1
ATOM 2198 C C . ALA A 1 282 ? -41.723 -15.175 20.107 1.00 88.75 282 ALA A C 1
ATOM 2200 O O . ALA A 1 282 ? -42.114 -16.330 19.967 1.00 88.75 282 ALA A O 1
ATOM 2201 N N . ARG A 1 283 ? -40.905 -14.814 21.102 1.00 90.38 283 ARG A N 1
ATOM 2202 C CA . ARG A 1 283 ? -40.214 -15.754 22.004 1.00 90.38 283 ARG A CA 1
ATOM 2203 C C . ARG A 1 283 ? -40.435 -15.468 23.488 1.00 90.38 283 ARG A C 1
ATOM 2205 O O . ARG A 1 283 ? -40.021 -16.265 24.318 1.00 90.38 283 ARG A O 1
ATOM 2212 N N . GLY A 1 284 ? -41.053 -14.343 23.848 1.00 88.69 284 GLY A N 1
ATOM 2213 C CA . GLY A 1 284 ? -41.292 -13.990 25.250 1.00 88.69 284 GLY A CA 1
ATOM 2214 C C . GLY A 1 284 ? -40.048 -13.546 26.030 1.00 88.69 284 GLY A C 1
ATOM 2215 O O . GLY A 1 284 ? -40.164 -13.335 27.236 1.00 88.69 284 GLY A O 1
ATOM 2216 N N . ARG A 1 285 ? -38.890 -13.372 25.375 1.00 91.44 285 ARG A N 1
ATOM 2217 C CA . ARG A 1 285 ? -37.640 -12.915 26.008 1.00 91.44 285 ARG A CA 1
ATOM 2218 C C . ARG A 1 285 ? -37.213 -11.529 25.541 1.00 91.44 285 ARG A C 1
ATOM 2220 O O . ARG A 1 285 ? -37.484 -11.136 24.404 1.00 91.44 285 ARG A O 1
ATOM 2227 N N . THR A 1 286 ? -36.490 -10.833 26.414 1.00 89.62 286 THR A N 1
ATOM 2228 C CA . THR A 1 286 ? -35.771 -9.610 26.060 1.00 89.62 286 THR A CA 1
ATOM 2229 C C . THR A 1 286 ? -34.662 -9.939 25.068 1.00 89.62 286 THR A C 1
ATOM 2231 O O . THR A 1 286 ? -34.069 -11.015 25.137 1.00 89.62 286 THR A O 1
ATOM 2234 N N . PHE A 1 287 ? -34.417 -9.011 24.146 1.00 91.88 287 PHE A N 1
ATOM 2235 C CA . PHE A 1 287 ? -33.346 -9.097 23.162 1.00 91.88 287 PHE A CA 1
ATOM 2236 C C . PHE A 1 287 ? -32.575 -7.790 23.190 1.00 91.88 287 PHE A C 1
ATOM 2238 O O . PHE A 1 287 ? -33.122 -6.737 22.832 1.00 91.88 287 PHE A O 1
ATOM 2245 N N . ASP A 1 288 ? -31.355 -7.855 23.702 1.00 88.12 288 ASP A N 1
ATOM 2246 C CA . ASP A 1 288 ? -30.490 -6.700 23.887 1.00 88.12 288 ASP A CA 1
ATOM 2247 C C . ASP A 1 288 ? -29.309 -6.708 22.904 1.00 88.12 288 ASP A C 1
ATOM 2249 O O . ASP A 1 288 ? -29.265 -7.467 21.935 1.00 88.12 288 ASP A O 1
ATOM 2253 N N . GLN A 1 289 ? -28.372 -5.784 23.106 1.00 84.00 289 GLN A N 1
ATOM 2254 C CA . GLN A 1 289 ? -27.192 -5.668 22.257 1.00 84.00 289 GLN A CA 1
ATOM 2255 C C . GLN A 1 289 ? -26.301 -6.911 22.311 1.00 84.00 289 GLN A C 1
ATOM 2257 O O . GLN A 1 289 ? -25.730 -7.281 21.288 1.00 84.00 289 GLN A O 1
ATOM 2262 N N . LYS A 1 290 ? -26.165 -7.543 23.481 1.00 88.12 290 LYS A N 1
ATOM 2263 C CA . LYS A 1 290 ? -25.307 -8.715 23.635 1.00 88.12 290 LYS A CA 1
ATOM 2264 C C . LYS A 1 290 ? -25.865 -9.861 22.794 1.00 88.12 290 LYS A C 1
ATOM 2266 O O . LYS A 1 290 ? -25.105 -10.449 22.031 1.00 88.12 290 LYS A O 1
ATOM 2271 N N . ASP A 1 291 ? -27.173 -10.093 22.874 1.00 91.62 291 ASP A N 1
ATOM 2272 C CA . ASP A 1 291 ? -27.862 -11.124 22.090 1.00 91.62 291 ASP A CA 1
ATOM 2273 C C . ASP A 1 291 ? -27.732 -10.860 20.576 1.00 91.62 291 ASP A C 1
ATOM 2275 O O . ASP A 1 291 ? -27.480 -11.763 19.778 1.00 91.62 291 ASP A O 1
ATOM 2279 N N . PHE A 1 292 ? -27.831 -9.594 20.153 1.00 89.88 292 PHE A N 1
ATOM 2280 C CA . PHE A 1 292 ? -27.597 -9.223 18.755 1.00 89.88 292 PHE A CA 1
ATOM 2281 C C . PHE A 1 292 ? -26.169 -9.529 18.294 1.00 89.88 292 PHE A C 1
ATOM 2283 O O . PHE A 1 292 ? -25.976 -10.100 17.220 1.00 89.88 292 PHE A O 1
ATOM 2290 N N . GLU A 1 293 ? -25.171 -9.158 19.093 1.00 85.56 293 GLU A N 1
ATOM 2291 C CA . GLU A 1 293 ? -23.764 -9.433 18.801 1.00 85.56 293 GLU A CA 1
ATOM 2292 C C . GLU A 1 293 ? -23.478 -10.942 18.763 1.00 85.56 293 GLU A C 1
ATOM 2294 O O . GLU A 1 293 ? -22.789 -11.413 17.858 1.00 85.56 293 GLU A O 1
ATOM 2299 N N . ASP A 1 294 ? -24.031 -11.709 19.706 1.00 90.38 294 ASP A N 1
ATOM 2300 C CA . ASP A 1 294 ? -23.901 -13.168 19.750 1.00 90.38 294 ASP A CA 1
ATOM 2301 C C . ASP A 1 294 ? -24.510 -13.807 18.496 1.00 90.38 294 ASP A C 1
ATOM 2303 O O . ASP A 1 294 ? -23.872 -14.646 17.856 1.00 90.38 294 ASP A O 1
ATOM 2307 N N . SER A 1 295 ? -25.677 -13.327 18.059 1.00 90.81 295 SER A N 1
ATOM 2308 C CA . SER A 1 295 ? -26.301 -13.765 16.810 1.00 90.81 295 SER A CA 1
ATOM 2309 C C . SER A 1 295 ? -25.483 -13.399 15.565 1.00 90.81 295 SER A C 1
ATOM 2311 O O . SER A 1 295 ? -25.166 -14.262 14.747 1.00 90.81 295 SER A O 1
ATOM 2313 N N . GLN A 1 296 ? -25.174 -12.115 15.368 1.00 87.12 296 GLN A N 1
ATOM 2314 C CA . GLN A 1 296 ? -24.643 -11.620 14.092 1.00 87.12 296 GLN A CA 1
ATOM 2315 C C . GLN A 1 296 ? -23.149 -11.874 13.909 1.00 87.12 296 GLN A C 1
ATOM 2317 O O . GLN A 1 296 ? -22.673 -12.006 12.773 1.00 87.12 296 GLN A O 1
ATOM 2322 N N . PHE A 1 297 ? -22.402 -11.910 15.011 1.00 85.94 297 PHE A N 1
ATOM 2323 C CA . PHE A 1 297 ? -20.948 -11.978 14.976 1.00 85.94 297 PHE A CA 1
ATOM 2324 C C . PHE A 1 297 ? -20.409 -13.331 15.408 1.00 85.94 297 PHE A C 1
ATOM 2326 O O . PHE A 1 297 ? -19.443 -13.804 14.814 1.00 85.94 297 PHE A O 1
ATOM 2333 N N . LEU A 1 298 ? -21.019 -13.952 16.417 1.00 89.50 298 LEU A N 1
ATOM 2334 C CA . LEU A 1 298 ? -20.512 -15.200 16.990 1.00 89.50 298 LEU A CA 1
ATOM 2335 C C . LEU A 1 298 ? -21.290 -16.435 16.528 1.00 89.50 298 LEU A C 1
ATOM 2337 O O . LEU A 1 298 ? -20.823 -17.553 16.733 1.00 89.50 298 LEU A O 1
ATOM 2341 N N . GLY A 1 299 ? -22.426 -16.240 15.852 1.00 88.62 299 GLY A N 1
ATOM 2342 C CA . GLY A 1 299 ? -23.249 -17.327 15.334 1.00 88.62 299 GLY A CA 1
ATOM 2343 C C . GLY A 1 299 ? -23.885 -18.165 16.440 1.00 88.62 299 GLY A C 1
ATOM 2344 O O . GLY A 1 299 ? -24.096 -19.362 16.238 1.00 88.62 299 GLY A O 1
ATOM 2345 N N . ASP A 1 300 ? -24.170 -17.564 17.598 1.00 94.81 300 ASP A N 1
ATOM 2346 C CA . ASP A 1 300 ? -24.890 -18.250 18.666 1.00 94.81 300 ASP A CA 1
ATOM 2347 C C . ASP A 1 300 ? -26.261 -18.706 18.151 1.00 94.81 300 ASP A C 1
ATOM 2349 O O . ASP A 1 300 ? -27.026 -17.924 17.573 1.00 94.81 300 ASP A O 1
ATOM 2353 N N . ALA A 1 301 ? -26.541 -20.001 18.297 1.00 89.88 301 ALA A N 1
ATOM 2354 C CA . ALA A 1 301 ? -27.717 -20.618 17.702 1.00 89.88 301 ALA A CA 1
ATOM 2355 C C . ALA A 1 301 ? -29.016 -20.114 18.344 1.00 89.88 301 ALA A C 1
ATOM 2357 O O . ALA A 1 301 ? -29.992 -19.892 17.626 1.00 89.88 301 ALA A O 1
ATOM 2358 N N . GLU A 1 302 ? -29.024 -19.904 19.663 1.00 92.25 302 GLU A N 1
ATOM 2359 C CA . GLU A 1 302 ? -30.213 -19.465 20.391 1.00 92.25 302 GLU A CA 1
ATOM 2360 C C . GLU A 1 302 ? -30.551 -18.019 20.027 1.00 92.25 302 GLU A C 1
ATOM 2362 O O . GLU A 1 302 ? -31.685 -17.715 19.640 1.00 92.25 302 GLU A O 1
ATOM 2367 N N . ASP A 1 303 ? -29.556 -17.133 20.066 1.00 92.50 303 ASP A N 1
ATOM 2368 C CA . ASP A 1 303 ? -29.774 -15.720 19.770 1.00 92.50 303 ASP A CA 1
ATOM 2369 C C . ASP A 1 303 ? -30.067 -15.486 18.276 1.00 92.50 303 ASP A C 1
ATOM 2371 O O . ASP A 1 303 ? -30.881 -14.627 17.917 1.00 92.50 303 ASP A O 1
ATOM 2375 N N . THR A 1 304 ? -29.496 -16.306 17.386 1.00 92.25 304 THR A N 1
ATOM 2376 C CA . THR A 1 304 ? -29.825 -16.294 15.950 1.00 92.25 304 THR A CA 1
ATOM 2377 C C . THR A 1 304 ? -31.252 -16.746 15.684 1.00 92.25 304 THR A C 1
ATOM 2379 O O . THR A 1 304 ? -31.968 -16.131 14.888 1.00 92.25 304 THR A O 1
ATOM 2382 N N . GLU A 1 305 ? -31.706 -17.802 16.355 1.00 91.56 305 GLU A N 1
ATOM 2383 C CA . GLU A 1 305 ? -33.084 -18.263 16.242 1.00 91.56 305 GLU A CA 1
ATOM 2384 C C . GLU A 1 305 ? -34.068 -17.219 16.796 1.00 91.56 305 GLU A C 1
ATOM 2386 O O . GLU A 1 305 ? -35.119 -16.967 16.190 1.00 91.56 305 GLU A O 1
ATOM 2391 N N . ALA A 1 306 ? -33.718 -16.566 17.908 1.00 91.50 306 ALA A N 1
ATOM 2392 C CA . ALA A 1 306 ? -34.508 -15.499 18.510 1.00 91.50 306 ALA A CA 1
ATOM 2393 C C . ALA A 1 306 ? -34.666 -14.303 17.559 1.00 91.50 306 ALA A C 1
ATOM 2395 O O . ALA A 1 306 ? -35.796 -13.868 17.302 1.00 91.50 306 ALA A O 1
ATOM 2396 N N . LEU A 1 307 ? -33.564 -13.826 16.970 1.00 90.94 307 LEU A N 1
ATOM 2397 C CA . LEU A 1 307 ? -33.579 -12.732 16.001 1.00 90.94 307 LEU A CA 1
ATOM 2398 C C . LEU A 1 307 ? -34.386 -13.093 14.748 1.00 90.94 307 LEU A C 1
ATOM 2400 O O . LEU A 1 307 ? -35.257 -12.325 14.337 1.00 90.94 307 LEU A O 1
ATOM 2404 N N . ASN A 1 308 ? -34.163 -14.279 14.174 1.00 92.06 308 ASN A N 1
ATOM 2405 C CA . ASN A 1 308 ? -34.894 -14.744 12.992 1.00 92.06 308 ASN A CA 1
ATOM 2406 C C . ASN A 1 308 ? -36.401 -14.849 13.253 1.00 92.06 308 ASN A C 1
ATOM 2408 O O . ASN A 1 308 ? -37.204 -14.438 12.415 1.00 92.06 308 ASN A O 1
ATOM 2412 N N . SER A 1 309 ? -36.795 -15.340 14.430 1.00 90.00 309 SER A N 1
ATOM 2413 C CA . SER A 1 309 ? -38.205 -15.409 14.833 1.00 90.00 309 SER A CA 1
ATOM 2414 C C . SER A 1 309 ? -38.825 -14.014 14.958 1.00 90.00 309 SER A C 1
ATOM 2416 O O . SER A 1 309 ? -39.951 -13.789 14.512 1.00 90.00 309 SER A O 1
ATOM 2418 N N . GLY A 1 310 ? -38.087 -13.054 15.526 1.00 89.88 310 GLY A N 1
ATOM 2419 C CA . GLY A 1 310 ? -38.512 -11.657 15.594 1.00 89.88 310 GLY A CA 1
ATOM 2420 C C . GLY A 1 310 ? -38.677 -11.026 14.208 1.00 89.88 310 GLY A C 1
ATOM 2421 O O . GLY A 1 310 ? -39.699 -10.397 13.933 1.00 89.88 310 GLY A O 1
ATOM 2422 N N . LEU A 1 311 ? -37.722 -11.241 13.302 1.00 87.50 311 LEU A N 1
ATOM 2423 C CA . LEU A 1 311 ? -37.788 -10.744 11.925 1.00 87.50 311 LEU A CA 1
ATOM 2424 C C . LEU A 1 311 ? -38.988 -11.319 11.161 1.00 87.50 311 LEU A C 1
ATOM 2426 O O . LEU A 1 311 ? -39.728 -10.561 10.534 1.00 87.50 311 LEU A O 1
ATOM 2430 N N . GLN A 1 312 ? -39.238 -12.627 11.275 1.00 87.62 312 GLN A N 1
ATOM 2431 C CA . GLN A 1 312 ? -40.418 -13.272 10.686 1.00 87.62 312 GLN A CA 1
ATOM 2432 C C . GLN A 1 312 ? -41.721 -12.690 11.242 1.00 87.62 312 GLN A C 1
ATOM 2434 O O . GLN A 1 312 ? -42.673 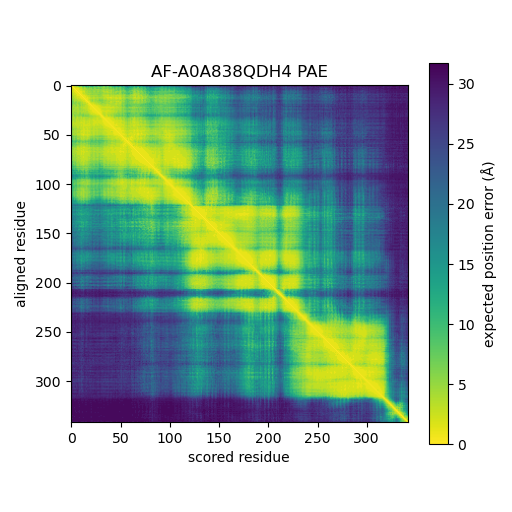-12.464 10.496 1.00 87.62 312 GLN A O 1
ATOM 2439 N N . TYR A 1 313 ? -41.765 -12.390 12.542 1.00 85.31 313 TYR A N 1
ATOM 2440 C CA . TYR A 1 313 ? -42.912 -11.724 13.150 1.00 85.31 313 TYR A CA 1
ATOM 2441 C C . TYR A 1 313 ? -43.108 -10.299 12.601 1.00 85.31 313 TYR A C 1
ATOM 2443 O O . TYR A 1 313 ? -44.238 -9.896 12.326 1.00 85.31 313 TYR A O 1
ATOM 2451 N N . MET A 1 314 ? -42.030 -9.530 12.407 1.00 80.69 314 MET A N 1
ATOM 2452 C CA . MET A 1 314 ? -42.103 -8.193 11.798 1.00 80.69 314 MET A CA 1
ATOM 2453 C C . MET A 1 314 ? -42.603 -8.240 10.351 1.00 80.69 314 MET A C 1
ATOM 2455 O O . MET A 1 314 ? -43.424 -7.405 9.965 1.00 80.69 314 MET A O 1
ATOM 2459 N N . GLU A 1 315 ? -42.131 -9.218 9.575 1.00 81.19 315 GLU A N 1
ATOM 2460 C CA . GLU A 1 315 ? -42.560 -9.475 8.199 1.00 81.19 315 GLU A CA 1
ATOM 2461 C C . GLU A 1 315 ? -44.056 -9.830 8.156 1.00 81.19 315 GLU A C 1
ATOM 2463 O O . GLU A 1 315 ? -44.827 -9.173 7.456 1.00 81.19 315 GLU A O 1
ATOM 2468 N N . ALA A 1 316 ? -44.498 -10.777 8.991 1.00 78.19 316 ALA A N 1
ATOM 2469 C CA . ALA A 1 316 ? -45.900 -11.189 9.096 1.00 78.19 316 ALA A CA 1
ATOM 2470 C C . ALA A 1 316 ? -46.831 -10.061 9.580 1.00 78.19 316 ALA A C 1
ATOM 2472 O O . ALA A 1 316 ? -47.988 -9.987 9.171 1.00 78.19 316 ALA A O 1
ATOM 2473 N N . ALA A 1 317 ? -46.333 -9.155 10.425 1.00 77.00 317 ALA A N 1
ATOM 2474 C CA . ALA A 1 317 ? -47.078 -7.993 10.909 1.00 77.00 317 ALA A CA 1
ATOM 2475 C C . ALA A 1 317 ? -47.136 -6.826 9.900 1.00 77.00 317 ALA A C 1
ATOM 2477 O O . ALA A 1 317 ? -47.629 -5.751 10.250 1.00 77.00 317 ALA A O 1
ATOM 2478 N N . GLY A 1 318 ? -46.607 -6.994 8.680 1.00 68.06 318 GLY A N 1
ATOM 2479 C CA . GLY A 1 318 ? -46.574 -5.946 7.654 1.00 68.06 318 GLY A CA 1
ATOM 2480 C C . GLY A 1 318 ? -45.667 -4.764 8.011 1.00 68.06 318 GLY A C 1
ATOM 2481 O O . GLY A 1 318 ? -45.793 -3.689 7.431 1.00 68.06 318 GLY A O 1
ATOM 2482 N N . LYS A 1 319 ? -44.766 -4.948 8.983 1.00 61.41 319 LYS A N 1
ATOM 2483 C CA . LYS A 1 319 ? -43.785 -3.952 9.440 1.00 61.41 319 LYS A CA 1
ATOM 2484 C C . LYS A 1 319 ? -42.367 -4.263 8.959 1.00 61.41 319 LYS A C 1
ATOM 2486 O O . LYS A 1 319 ? -41.413 -3.686 9.478 1.00 61.41 319 LYS A O 1
ATOM 2491 N N . GLY A 1 320 ? -42.216 -5.185 8.008 1.00 53.50 320 GLY A N 1
ATOM 2492 C CA . GLY A 1 320 ? -40.921 -5.517 7.427 1.00 53.50 320 GLY A CA 1
ATOM 2493 C C . GLY A 1 320 ? -40.269 -4.272 6.826 1.00 53.50 320 GLY A C 1
ATOM 2494 O O . GLY A 1 320 ? -40.846 -3.629 5.951 1.00 53.50 320 GLY A O 1
ATOM 2495 N N . GLN A 1 321 ? -39.068 -3.927 7.302 1.00 50.81 321 GLN A N 1
ATOM 2496 C CA . GLN A 1 321 ? -38.187 -3.013 6.579 1.00 50.81 321 GLN A CA 1
ATOM 2497 C C . GLN A 1 321 ? -37.985 -3.582 5.174 1.00 50.81 321 GLN A C 1
ATOM 2499 O O . GLN A 1 321 ? -37.638 -4.754 5.030 1.00 50.81 321 GLN A O 1
ATOM 2504 N N . GLY A 1 322 ? -38.219 -2.756 4.153 1.00 43.91 322 GLY A N 1
ATOM 2505 C CA . GLY A 1 322 ? -38.062 -3.100 2.741 1.00 43.91 322 GLY A CA 1
ATOM 2506 C C . GLY A 1 322 ? -36.612 -3.382 2.352 1.00 43.91 322 GLY A C 1
ATOM 2507 O O . GLY A 1 322 ? -36.021 -2.632 1.583 1.00 43.91 322 GLY A O 1
ATOM 2508 N N . SER A 1 323 ? -36.041 -4.469 2.863 1.00 42.59 323 SER A N 1
ATOM 2509 C CA . SER A 1 323 ? -34.850 -5.088 2.298 1.00 42.59 323 SER A CA 1
ATOM 2510 C C . SER A 1 323 ? -35.311 -6.173 1.327 1.00 42.59 323 SER A C 1
ATOM 2512 O O . SER A 1 323 ? -35.911 -7.1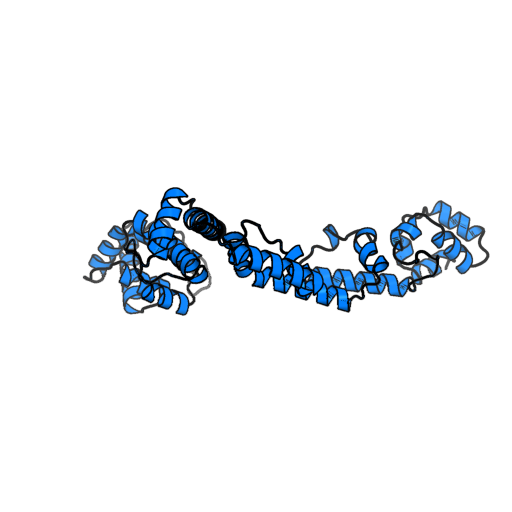75 1.712 1.00 42.59 323 SER A O 1
ATOM 2514 N N . PHE A 1 324 ? -35.093 -5.935 0.034 1.00 40.53 324 PHE A N 1
ATOM 2515 C CA . PHE A 1 324 ? -35.290 -6.946 -0.998 1.00 40.53 324 PHE A CA 1
ATOM 2516 C C . PHE A 1 324 ? -34.272 -8.066 -0.764 1.00 40.53 324 PHE A C 1
ATOM 2518 O O . PHE A 1 324 ? -33.086 -7.894 -1.038 1.00 40.53 324 PHE A O 1
ATOM 2525 N N . ARG A 1 325 ? -34.720 -9.214 -0.254 1.00 43.53 325 ARG A N 1
ATOM 2526 C CA . ARG A 1 325 ? -33.953 -10.462 -0.318 1.00 43.53 325 ARG A CA 1
ATOM 2527 C C . ARG A 1 325 ? -34.608 -11.375 -1.346 1.00 43.53 325 ARG A C 1
ATOM 2529 O O . ARG A 1 325 ? -35.802 -11.651 -1.265 1.00 43.53 325 ARG A O 1
ATOM 2536 N N . PHE A 1 326 ? -33.822 -11.800 -2.331 1.00 39.06 326 PHE A N 1
ATOM 2537 C CA . PHE A 1 326 ? -34.201 -12.876 -3.235 1.00 39.06 326 PHE A CA 1
ATOM 2538 C C . PHE A 1 326 ? -33.942 -14.196 -2.516 1.00 39.06 326 PHE A C 1
ATOM 2540 O O . PHE A 1 326 ? -32.819 -14.435 -2.081 1.00 39.06 326 PHE A O 1
ATOM 2547 N N . ASP A 1 327 ? -34.978 -15.020 -2.383 1.00 44.53 327 ASP A N 1
ATOM 2548 C CA . ASP A 1 327 ? -34.838 -16.391 -1.903 1.00 44.53 327 ASP A CA 1
ATOM 2549 C C . ASP A 1 327 ? -34.819 -17.325 -3.118 1.00 44.53 327 ASP A C 1
ATOM 2551 O O . ASP A 1 327 ? -35.607 -17.166 -4.064 1.00 44.53 327 ASP A O 1
ATOM 2555 N N . GLU A 1 328 ? -33.892 -18.276 -3.118 1.00 36.94 328 GLU A N 1
ATOM 2556 C CA . GLU A 1 328 ? -33.793 -19.290 -4.160 1.00 36.94 328 GLU A CA 1
ATOM 2557 C C . GLU A 1 328 ? -34.708 -20.453 -3.764 1.00 36.94 328 GLU A C 1
ATOM 2559 O O . GLU A 1 328 ? -34.492 -21.136 -2.765 1.00 36.94 328 GLU A O 1
ATOM 2564 N N . SER A 1 329 ? -35.794 -20.659 -4.516 1.00 48.09 329 SER A N 1
ATOM 2565 C CA . SER A 1 329 ? -36.673 -21.809 -4.270 1.00 48.09 329 SER A CA 1
ATOM 2566 C C . SER A 1 329 ? -35.896 -23.124 -4.414 1.00 48.09 329 SER A C 1
ATOM 2568 O O . SER A 1 329 ? -34.935 -23.196 -5.176 1.00 48.09 329 SER A O 1
ATOM 2570 N N . GLN A 1 330 ? -36.384 -24.213 -3.803 1.00 50.06 330 GLN A N 1
ATOM 2571 C CA . GLN A 1 330 ? -35.841 -25.578 -3.975 1.00 50.06 330 GLN A CA 1
ATOM 2572 C C . GLN A 1 330 ? -35.796 -26.072 -5.445 1.00 50.06 330 GLN A C 1
ATOM 2574 O O . GLN A 1 330 ? -35.330 -27.173 -5.717 1.00 50.06 330 GLN A O 1
ATOM 2579 N N . THR A 1 331 ? -36.271 -25.262 -6.397 1.00 46.94 331 THR A N 1
ATOM 2580 C CA . THR A 1 331 ? -36.225 -25.493 -7.846 1.00 46.94 331 THR A CA 1
ATOM 2581 C C . THR A 1 331 ? -35.295 -24.536 -8.614 1.00 46.94 331 THR A C 1
ATOM 2583 O O . THR A 1 331 ? -35.332 -24.526 -9.842 1.00 46.94 331 THR A O 1
ATOM 2586 N N . GLY A 1 332 ? -34.484 -23.711 -7.936 1.00 39.81 332 GLY A N 1
ATOM 2587 C CA . GLY A 1 332 ? -33.506 -22.813 -8.576 1.00 39.81 332 GLY A CA 1
ATOM 2588 C C . GLY A 1 332 ? -34.115 -21.598 -9.290 1.00 39.81 332 GLY A C 1
ATOM 2589 O O . GLY A 1 332 ? -33.529 -21.059 -10.226 1.00 39.81 332 GLY A O 1
ATOM 2590 N N . ARG A 1 333 ? -35.327 -21.172 -8.905 1.00 39.88 333 ARG A N 1
ATOM 2591 C CA . ARG A 1 333 ? -35.957 -19.937 -9.410 1.00 39.88 333 ARG A CA 1
ATOM 2592 C C . ARG A 1 333 ? -36.028 -18.874 -8.323 1.00 39.88 333 ARG A C 1
ATOM 2594 O O . ARG A 1 333 ? -36.504 -19.171 -7.224 1.00 39.88 333 ARG 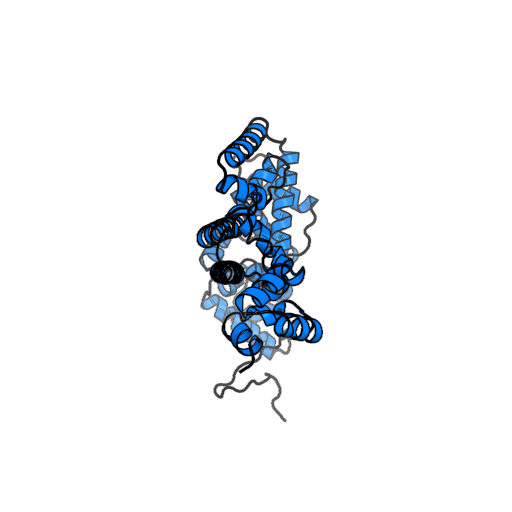A O 1
ATOM 2601 N N . PHE A 1 334 ? -35.633 -17.649 -8.682 1.00 40.03 334 PHE A N 1
ATOM 2602 C CA . PHE A 1 334 ? -35.812 -16.443 -7.876 1.00 40.03 334 PHE A CA 1
ATOM 2603 C C . PHE A 1 334 ? -37.300 -16.112 -7.748 1.00 40.03 334 PHE A C 1
ATOM 2605 O O . PHE A 1 334 ? -37.986 -15.922 -8.754 1.00 40.03 334 PHE A O 1
ATOM 2612 N N . VAL A 1 335 ? -37.799 -16.024 -6.517 1.00 48.59 335 VAL A N 1
ATOM 2613 C CA . VAL A 1 335 ? -39.170 -15.585 -6.229 1.00 48.59 335 VAL A CA 1
ATOM 2614 C C . VAL A 1 335 ? -39.160 -14.434 -5.231 1.00 48.59 335 VAL A C 1
ATOM 2616 O O . VAL A 1 335 ? -38.471 -14.474 -4.215 1.00 48.59 335 VAL A O 1
ATOM 2619 N N . GLN A 1 336 ? -39.944 -13.395 -5.529 1.00 41.62 336 GLN A N 1
ATOM 2620 C CA . GLN A 1 336 ? -40.228 -12.305 -4.601 1.00 41.62 336 GLN A CA 1
ATOM 2621 C C . GLN A 1 336 ? -41.286 -12.780 -3.597 1.00 41.62 336 GLN A C 1
ATOM 2623 O O . GLN A 1 336 ? -42.394 -13.157 -3.986 1.00 41.62 336 GLN A O 1
ATOM 2628 N N . ARG A 1 337 ? -40.968 -12.760 -2.299 1.00 43.41 337 ARG A N 1
ATOM 2629 C CA . ARG A 1 337 ? -41.951 -13.042 -1.242 1.00 43.41 337 ARG A CA 1
ATOM 2630 C C . ARG A 1 337 ? -43.001 -11.926 -1.207 1.00 43.41 337 ARG A C 1
ATOM 2632 O O . ARG A 1 337 ? -42.652 -10.767 -1.015 1.00 43.41 337 ARG A O 1
ATOM 2639 N N . GLY A 1 338 ? -44.278 -12.276 -1.399 1.00 43.34 338 GLY A N 1
ATOM 2640 C CA . GLY A 1 338 ? -45.409 -11.355 -1.200 1.00 43.34 338 GLY A CA 1
ATOM 2641 C C . GLY A 1 338 ? -46.461 -11.273 -2.314 1.00 43.34 338 GLY A C 1
ATOM 2642 O O . GLY A 1 338 ? -47.463 -10.594 -2.123 1.00 43.34 338 GLY A O 1
ATOM 2643 N N . LEU A 1 339 ? -46.302 -11.969 -3.444 1.00 35.31 339 LEU A N 1
ATOM 2644 C CA . LEU A 1 339 ? -47.350 -12.089 -4.470 1.00 35.31 339 LEU A CA 1
ATOM 2645 C C . LEU A 1 339 ? -47.941 -13.503 -4.465 1.00 35.31 339 LEU A C 1
ATOM 2647 O O . LEU A 1 339 ? -47.580 -14.353 -5.274 1.00 35.31 339 LEU A O 1
ATOM 2651 N N . THR A 1 340 ? -48.867 -13.766 -3.545 1.00 36.56 340 THR A N 1
ATOM 2652 C CA . THR A 1 340 ? -49.891 -14.788 -3.780 1.00 36.56 340 THR A CA 1
ATOM 2653 C C . THR A 1 340 ? -51.009 -14.136 -4.585 1.00 36.56 340 THR A C 1
ATOM 2655 O O . THR A 1 340 ? -51.683 -13.223 -4.110 1.00 36.56 340 THR A O 1
ATOM 2658 N N . ASN A 1 341 ? -51.171 -14.580 -5.834 1.00 35.31 341 ASN A N 1
ATOM 2659 C CA . ASN A 1 341 ? -52.334 -14.235 -6.646 1.00 35.31 341 ASN A CA 1
ATOM 2660 C C . ASN A 1 341 ? -53.607 -14.574 -5.856 1.00 35.31 341 ASN A C 1
ATOM 2662 O O . ASN A 1 341 ? -53.732 -15.684 -5.333 1.00 35.31 341 ASN A O 1
ATOM 2666 N N . ARG A 1 342 ? -54.521 -13.606 -5.766 1.00 35.78 342 ARG A N 1
ATOM 2667 C CA . ARG A 1 342 ? -55.937 -13.908 -5.551 1.00 35.78 342 ARG A CA 1
ATOM 2668 C C . ARG A 1 342 ? -56.510 -14.590 -6.780 1.00 35.78 342 ARG A C 1
ATOM 2670 O O . ARG A 1 342 ? -56.078 -14.213 -7.894 1.00 35.78 342 ARG A O 1
#